Protein AF-0000000069439595 (afdb_homodimer)

Structure (mmCIF, N/CA/C/O backbone):
data_AF-0000000069439595-model_v1
#
loop_
_entity.id
_entity.type
_entity.pdbx_description
1 polymer 'Uncharacterized protein'
#
loop_
_atom_site.group_PDB
_atom_site.id
_atom_site.type_symbol
_atom_site.label_atom_id
_atom_site.label_alt_id
_atom_site.label_comp_id
_atom_site.label_asym_id
_atom_site.label_entity_id
_atom_site.label_seq_id
_atom_site.pdbx_PDB_ins_code
_atom_site.Cartn_x
_atom_site.Cartn_y
_atom_site.Cartn_z
_atom_site.occupancy
_atom_site.B_iso_or_equiv
_atom_site.auth_seq_id
_atom_site.auth_comp_id
_atom_site.auth_asym_id
_atom_site.auth_atom_id
_atom_site.pdbx_PDB_model_num
ATOM 1 N N . MET A 1 1 ? -4.934 -2.551 16.031 1 82.75 1 MET A N 1
ATOM 2 C CA . MET A 1 1 ? -3.809 -2.727 16.938 1 82.75 1 MET A CA 1
ATOM 3 C C . MET A 1 1 ? -2.484 -2.459 16.234 1 82.75 1 MET A C 1
ATOM 5 O O . MET A 1 1 ? -2.316 -2.82 15.062 1 82.75 1 MET A O 1
ATOM 9 N N . ILE A 1 2 ? -1.599 -1.637 16.953 1 94.88 2 ILE A N 1
ATOM 10 C CA . ILE A 1 2 ? -0.272 -1.351 16.422 1 94.88 2 ILE A CA 1
ATOM 11 C C . ILE A 1 2 ? 0.686 -2.482 16.781 1 94.88 2 ILE A C 1
ATOM 13 O O . ILE A 1 2 ? 0.837 -2.822 17.953 1 94.88 2 ILE A O 1
ATOM 17 N N . PRO A 1 3 ? 1.29 -3.127 15.805 1 95.56 3 PRO A N 1
ATOM 18 C CA . PRO A 1 3 ? 2.215 -4.215 16.125 1 95.56 3 PRO A CA 1
ATOM 19 C C . PRO A 1 3 ? 3.436 -3.74 16.906 1 95.56 3 PRO A C 1
ATOM 21 O O . PRO A 1 3 ? 3.752 -2.547 16.906 1 95.56 3 PRO A O 1
ATOM 24 N N . GLU A 1 4 ? 4.031 -4.719 17.547 1 96 4 GLU A N 1
ATOM 25 C CA . GLU A 1 4 ? 5.297 -4.426 18.203 1 96 4 GLU A CA 1
ATOM 26 C C . GLU A 1 4 ? 6.375 -4.043 17.203 1 96 4 GLU A C 1
ATOM 28 O O . GLU A 1 4 ? 6.41 -4.586 16.094 1 96 4 GLU A O 1
ATOM 33 N N . LEU A 1 5 ? 7.234 -3.137 17.625 1 97.5 5 LEU A N 1
ATOM 34 C CA . LEU A 1 5 ? 8.375 -2.793 16.781 1 97.5 5 LEU A CA 1
ATOM 35 C C . LEU A 1 5 ? 9.32 -3.979 16.641 1 97.5 5 LEU A C 1
ATOM 37 O O . LEU A 1 5 ? 9.461 -4.781 17.562 1 97.5 5 LEU A O 1
ATOM 41 N N . THR A 1 6 ? 9.906 -4.105 15.469 1 96.31 6 THR A N 1
ATOM 42 C CA . THR A 1 6 ? 10.938 -5.109 15.234 1 96.31 6 THR A CA 1
ATOM 43 C C . THR A 1 6 ? 12.203 -4.789 16.031 1 96.31 6 THR A C 1
ATOM 45 O O . THR A 1 6 ? 12.297 -3.727 16.641 1 96.31 6 THR A O 1
ATOM 48 N N . ALA A 1 7 ? 13.172 -5.68 15.969 1 95.62 7 ALA A N 1
ATOM 49 C CA . ALA A 1 7 ? 14.445 -5.5 16.656 1 95.62 7 ALA A CA 1
ATOM 50 C C . ALA A 1 7 ? 15.188 -4.273 16.141 1 95.62 7 ALA A C 1
ATOM 52 O O . ALA A 1 7 ? 15.922 -3.625 16.891 1 95.62 7 ALA A O 1
ATOM 53 N N . ASP A 1 8 ? 14.914 -3.912 14.891 1 93.94 8 ASP A N 1
ATOM 54 C CA . ASP A 1 8 ? 15.586 -2.768 14.281 1 93.94 8 ASP A CA 1
ATOM 55 C C . ASP A 1 8 ? 14.859 -1.466 14.617 1 93.94 8 ASP A C 1
ATOM 57 O O . ASP A 1 8 ? 15.273 -0.39 14.172 1 93.94 8 ASP A O 1
ATOM 61 N N . GLY A 1 9 ? 13.734 -1.557 15.312 1 96.94 9 GLY A N 1
ATOM 62 C CA . GLY A 1 9 ? 13.086 -0.375 15.859 1 96.94 9 GLY A CA 1
ATOM 63 C C . GLY A 1 9 ? 12.008 0.184 14.953 1 96.94 9 GLY A C 1
ATOM 64 O O . GLY A 1 9 ? 11.609 1.344 15.086 1 96.94 9 GLY A O 1
ATOM 65 N N . HIS A 1 10 ? 11.547 -0.65 13.977 1 97.62 10 HIS A N 1
ATOM 66 C CA . HIS A 1 10 ? 10.531 -0.192 13.039 1 97.62 10 HIS A CA 1
ATOM 67 C C . HIS A 1 10 ? 9.281 -1.064 13.117 1 97.62 10 HIS A C 1
ATOM 69 O O . HIS A 1 10 ? 9.328 -2.186 13.625 1 97.62 10 HIS A O 1
ATOM 75 N N . LEU A 1 11 ? 8.156 -0.48 12.656 1 97.88 11 LEU A N 1
ATOM 76 C CA . LEU A 1 11 ? 6.992 -1.327 12.422 1 97.88 11 LEU A CA 1
ATOM 77 C C . LEU A 1 11 ? 7.297 -2.396 11.383 1 97.88 11 LEU A C 1
ATOM 79 O O . LEU A 1 11 ? 7.973 -2.121 10.383 1 97.88 11 LEU A O 1
ATOM 83 N N . PRO A 1 12 ? 6.867 -3.66 11.68 1 96.81 12 PRO A N 1
ATOM 84 C CA . PRO A 1 12 ? 7.027 -4.625 10.586 1 96.81 12 PRO A CA 1
ATOM 85 C C . PRO A 1 12 ? 6.379 -4.152 9.281 1 96.81 12 PRO A C 1
ATOM 87 O O . PRO A 1 12 ? 5.406 -3.395 9.312 1 96.81 12 PRO A O 1
ATOM 90 N N . PRO A 1 13 ? 6.93 -4.547 8.109 1 96.69 13 PRO A N 1
ATOM 91 C CA . PRO A 1 13 ? 6.355 -4.113 6.832 1 96.69 13 PRO A CA 1
ATOM 92 C C . PRO A 1 13 ? 4.844 -4.316 6.762 1 96.69 13 PRO A C 1
ATOM 94 O O . PRO A 1 13 ? 4.332 -5.328 7.25 1 96.69 13 PRO A O 1
ATOM 97 N N . GLY A 1 14 ? 4.199 -3.393 6.125 1 96.88 14 GLY A N 1
ATOM 98 C CA . GLY A 1 14 ? 2.748 -3.352 6.059 1 96.88 14 GLY A CA 1
ATOM 99 C C . GLY A 1 14 ? 2.182 -1.96 6.258 1 96.88 14 GLY A C 1
ATOM 100 O O . GLY A 1 14 ? 2.932 -0.987 6.359 1 96.88 14 GLY A O 1
ATOM 101 N N . ARG A 1 15 ? 0.939 -1.815 6.148 1 98.19 15 ARG A N 1
ATOM 102 C CA . ARG A 1 15 ? 0.171 -0.617 6.473 1 98.19 15 ARG A CA 1
ATOM 103 C C . ARG A 1 15 ? -0.924 -0.926 7.488 1 98.19 15 ARG A C 1
ATOM 105 O O . ARG A 1 15 ? -1.79 -1.767 7.238 1 98.19 15 ARG A O 1
ATOM 112 N N . TYR A 1 16 ? -0.923 -0.224 8.609 1 97.5 16 TYR A N 1
ATOM 113 C CA . TYR A 1 16 ? -1.806 -0.529 9.734 1 97.5 16 TYR A CA 1
ATOM 114 C C . TYR A 1 16 ? -2.758 0.629 10.008 1 97.5 16 TYR A C 1
ATOM 116 O O . TYR A 1 16 ? -2.322 1.737 10.328 1 97.5 16 TYR A O 1
ATOM 124 N N . ARG A 1 17 ? -3.988 0.354 9.875 1 97.31 17 ARG A N 1
ATOM 125 C CA . ARG A 1 17 ? -4.992 1.363 10.195 1 97.31 17 ARG A CA 1
ATOM 126 C C . ARG A 1 17 ? -5.25 1.415 11.695 1 97.31 17 ARG A C 1
ATOM 128 O O . ARG A 1 17 ? -5.598 0.402 12.312 1 97.31 17 ARG A O 1
ATOM 135 N N . VAL A 1 18 ? -5.066 2.596 12.219 1 97.56 18 VAL A N 1
ATOM 136 C CA . VAL A 1 18 ? -5.152 2.738 13.672 1 97.56 18 VAL A CA 1
ATOM 137 C C . VAL A 1 18 ? -5.848 4.051 14.016 1 97.56 18 VAL A C 1
ATOM 139 O O . VAL A 1 18 ? -6.105 4.879 13.141 1 97.56 18 VAL A O 1
ATOM 142 N N . THR A 1 19 ? -6.18 4.215 15.258 1 97.69 19 THR A N 1
ATOM 143 C CA . THR A 1 19 ? -6.75 5.469 15.734 1 97.69 19 THR A CA 1
ATOM 144 C C . THR A 1 19 ? -5.652 6.418 16.219 1 97.69 19 THR A C 1
ATOM 146 O O . THR A 1 19 ? -4.539 5.98 16.516 1 97.69 19 THR A O 1
ATOM 149 N N . LEU A 1 20 ? -5.992 7.648 16.25 1 98 20 LEU A N 1
ATOM 150 C CA . LEU A 1 20 ? -5.059 8.633 16.781 1 98 20 LEU A CA 1
ATOM 151 C C . LEU A 1 20 ? -4.715 8.32 18.234 1 98 20 LEU A C 1
ATOM 153 O O . LEU A 1 20 ? -3.58 8.531 18.672 1 98 20 LEU A O 1
ATOM 157 N N . GLU A 1 21 ? -5.684 7.832 18.938 1 98.19 21 GLU A N 1
ATOM 158 C CA . GLU A 1 21 ? -5.465 7.465 20.344 1 98.19 21 GLU A CA 1
ATOM 159 C C . GLU A 1 21 ? -4.43 6.352 20.469 1 98.19 21 GLU A C 1
ATOM 161 O O . GLU A 1 21 ? -3.572 6.387 21.344 1 98.19 21 GLU A O 1
ATOM 166 N N . ALA A 1 22 ? -4.547 5.379 19.578 1 98.38 22 ALA A N 1
ATOM 167 C CA . ALA A 1 22 ? -3.574 4.289 19.594 1 98.38 22 ALA A CA 1
ATOM 168 C C . ALA A 1 22 ? -2.166 4.809 19.328 1 98.38 22 ALA A C 1
ATOM 170 O O . ALA A 1 22 ? -1.193 4.316 19.906 1 98.38 22 ALA A O 1
ATOM 171 N N . ILE A 1 23 ? -2.074 5.773 18.484 1 98.69 23 ILE A N 1
ATOM 172 C CA . ILE A 1 23 ? -0.781 6.371 18.156 1 98.69 23 ILE A CA 1
ATOM 173 C C . ILE A 1 23 ? -0.231 7.094 19.391 1 98.69 23 ILE A C 1
ATOM 175 O O . ILE A 1 23 ? 0.944 6.941 19.734 1 98.69 23 ILE A O 1
ATOM 179 N N . ARG A 1 24 ? -1.077 7.871 20 1 98.69 24 ARG A N 1
ATOM 180 C CA . ARG A 1 24 ? -0.653 8.57 21.203 1 98.69 24 ARG A CA 1
ATOM 181 C C . ARG A 1 24 ? -0.151 7.59 22.266 1 98.69 24 ARG A C 1
ATOM 183 O O . ARG A 1 24 ? 0.907 7.801 22.859 1 98.69 24 ARG A O 1
ATOM 190 N N . ASP A 1 25 ? -0.876 6.531 22.469 1 98.69 25 ASP A N 1
ATOM 191 C CA . ASP A 1 25 ? -0.539 5.551 23.5 1 98.69 25 ASP A CA 1
ATOM 192 C C . ASP A 1 25 ? 0.786 4.859 23.172 1 98.69 25 ASP A C 1
ATOM 194 O O . ASP A 1 25 ? 1.636 4.703 24.062 1 98.69 25 ASP A O 1
ATOM 198 N N . ARG A 1 26 ? 0.981 4.547 21.969 1 98.62 26 ARG A N 1
ATOM 199 C CA . ARG A 1 26 ? 2.125 3.721 21.594 1 98.62 26 ARG A CA 1
ATOM 200 C C . ARG A 1 26 ? 3.373 4.57 21.391 1 98.62 26 ARG A C 1
ATOM 202 O O . ARG A 1 26 ? 4.48 4.156 21.734 1 98.62 26 ARG A O 1
ATOM 209 N N . PHE A 1 27 ? 3.238 5.789 20.828 1 98.75 27 PHE A N 1
ATOM 210 C CA . PHE A 1 27 ? 4.422 6.496 20.359 1 98.75 27 PHE A CA 1
ATOM 211 C C . PHE A 1 27 ? 4.648 7.773 21.156 1 98.75 27 PHE A C 1
ATOM 213 O O . PHE A 1 27 ? 5.57 8.539 20.859 1 98.75 27 PHE A O 1
ATOM 220 N N . VAL A 1 28 ? 3.801 8.047 22.094 1 98.75 28 VAL A N 1
ATOM 221 C CA . VAL A 1 28 ? 4.008 9.227 22.938 1 98.75 28 VAL A CA 1
ATOM 222 C C . VAL A 1 28 ? 4.02 8.82 24.406 1 98.75 28 VAL A C 1
ATOM 224 O O . VAL A 1 28 ? 5.02 9.016 25.109 1 98.75 28 VAL A O 1
ATOM 227 N N . ALA A 1 29 ? 3.01 8.07 24.844 1 98.69 29 ALA A N 1
ATOM 228 C CA . ALA A 1 29 ? 2.781 7.812 26.25 1 98.69 29 ALA A CA 1
ATOM 229 C C . ALA A 1 29 ? 3.502 6.547 26.703 1 98.69 29 ALA A C 1
ATOM 231 O O . ALA A 1 29 ? 3.666 6.316 27.906 1 98.69 29 ALA A O 1
ATOM 232 N N . HIS A 1 30 ? 3.787 5.688 25.844 1 98.31 30 HIS A N 1
ATOM 233 C CA . HIS A 1 30 ? 4.414 4.418 26.188 1 98.31 30 HIS A CA 1
ATOM 234 C C . HIS A 1 30 ? 5.715 4.637 26.953 1 98.31 30 HIS A C 1
ATOM 236 O O . HIS A 1 30 ? 6.453 5.586 26.672 1 98.31 30 HIS A O 1
ATOM 242 N N . GLU A 1 31 ? 6.152 3.727 27.719 1 98.31 31 GLU A N 1
ATOM 243 C CA . GLU A 1 31 ? 7.336 3.818 28.578 1 98.31 31 GLU A CA 1
ATOM 244 C C . GLU A 1 31 ? 8.609 3.891 27.734 1 98.31 31 GLU A C 1
ATOM 246 O O . GLU A 1 31 ? 9.602 4.488 28.156 1 98.31 31 GLU A O 1
ATOM 251 N N . ASP A 1 32 ? 8.578 3.293 26.562 1 97.56 32 ASP A N 1
ATOM 252 C CA . ASP A 1 32 ? 9.734 3.322 25.672 1 97.56 32 ASP A CA 1
ATOM 253 C C . ASP A 1 32 ? 10.164 4.758 25.375 1 97.56 32 ASP A C 1
ATOM 255 O O . ASP A 1 32 ? 11.32 5.004 25.016 1 97.56 32 ASP A O 1
ATOM 259 N N . PHE A 1 33 ? 9.203 5.68 25.531 1 98.5 33 PHE A N 1
ATOM 260 C CA . PHE A 1 33 ? 9.477 7.051 25.125 1 98.5 33 PHE A CA 1
ATOM 261 C C . PHE A 1 33 ? 9.336 8.008 26.297 1 98.5 33 PHE A C 1
ATOM 263 O O . PHE A 1 33 ? 9.109 9.203 26.109 1 98.5 33 PHE A O 1
ATOM 270 N N . ALA A 1 34 ? 9.359 7.547 27.453 1 98 34 ALA A N 1
ATOM 271 C CA . ALA A 1 34 ? 9.234 8.336 28.672 1 98 34 ALA A CA 1
ATOM 272 C C . ALA A 1 34 ? 10.25 9.477 28.703 1 98 34 ALA A C 1
ATOM 274 O O . ALA A 1 34 ? 9.977 10.547 29.234 1 98 34 ALA A O 1
ATOM 275 N N . GLY A 1 35 ? 11.391 9.234 28.094 1 97.94 35 GLY A N 1
ATOM 276 C CA . GLY A 1 35 ? 12.453 10.234 28.125 1 97.94 35 GLY A CA 1
ATOM 277 C C . GLY A 1 35 ? 12.438 11.164 26.938 1 97.94 35 GLY A C 1
ATOM 278 O O . GLY A 1 35 ? 13.336 11.984 26.766 1 97.94 35 GLY A O 1
ATOM 279 N N . SER A 1 36 ? 11.445 11.055 26.109 1 98.62 36 SER A N 1
ATOM 280 C CA . SER A 1 36 ? 11.414 11.875 24.906 1 98.62 36 SER A CA 1
ATOM 281 C C . SER A 1 36 ? 11.109 13.336 25.234 1 98.62 36 SER A C 1
ATOM 283 O O . SER A 1 36 ? 10.258 13.617 26.078 1 98.62 36 SER A O 1
ATOM 285 N N . SER A 1 37 ? 11.727 14.25 24.5 1 98.62 37 SER A N 1
ATOM 286 C CA . SER A 1 37 ? 11.477 15.68 24.656 1 98.62 37 SER A CA 1
ATOM 287 C C . SER A 1 37 ? 10.688 16.234 23.484 1 98.62 37 SER A C 1
ATOM 289 O O . SER A 1 37 ? 10.258 17.391 23.5 1 98.62 37 SER A O 1
ATOM 291 N N . SER A 1 38 ? 10.492 15.43 22.484 1 98.75 38 SER A N 1
ATOM 292 C CA . SER A 1 38 ? 9.922 16.016 21.281 1 98.75 38 SER A CA 1
ATOM 293 C C . SER A 1 38 ? 8.562 15.398 20.938 1 98.75 38 SER A C 1
ATOM 295 O O . SER A 1 38 ? 7.723 16.031 20.312 1 98.75 38 SER A O 1
ATOM 297 N N . ARG A 1 39 ? 8.297 14.188 21.312 1 98.81 39 ARG A N 1
ATOM 298 C CA . ARG A 1 39 ? 7.176 13.414 20.781 1 98.81 39 ARG A CA 1
ATOM 299 C C . ARG A 1 39 ? 5.848 14.031 21.188 1 98.81 39 ARG A C 1
ATOM 301 O O . ARG A 1 39 ? 4.898 14.062 20.406 1 98.81 39 ARG A O 1
ATOM 308 N N . ALA A 1 40 ? 5.758 14.492 22.422 1 98.75 40 ALA A N 1
ATOM 309 C CA . ALA A 1 40 ? 4.516 15.125 22.859 1 98.75 40 ALA A CA 1
ATOM 310 C C . ALA A 1 40 ? 4.203 16.359 22.016 1 98.75 40 ALA A C 1
ATOM 312 O O . ALA A 1 40 ? 3.066 16.562 21.578 1 98.75 40 ALA A O 1
ATOM 313 N N . ARG A 1 41 ? 5.199 17.156 21.828 1 98.69 41 ARG A N 1
ATOM 314 C CA . ARG A 1 41 ? 5.027 18.359 21.016 1 98.69 41 ARG A CA 1
ATOM 315 C C . ARG A 1 41 ? 4.652 18 19.578 1 98.69 41 ARG A C 1
ATOM 317 O O . ARG A 1 41 ? 3.76 18.609 18.984 1 98.69 41 ARG A O 1
ATOM 324 N N . LEU A 1 42 ? 5.355 17.031 19 1 98.81 42 LEU A N 1
ATOM 325 C CA . LEU A 1 42 ? 5.098 16.625 17.625 1 98.81 42 LEU A CA 1
ATOM 326 C C . LEU A 1 42 ? 3.686 16.062 17.484 1 98.81 42 LEU A C 1
ATOM 328 O O . LEU A 1 42 ? 2.994 16.344 16.5 1 98.81 42 LEU A O 1
ATOM 332 N N . PHE A 1 43 ? 3.256 15.281 18.469 1 98.88 43 PHE A N 1
ATOM 333 C CA . PHE A 1 43 ? 1.894 14.766 18.438 1 98.88 43 PHE A CA 1
ATOM 334 C C . PHE A 1 43 ? 0.88 15.898 18.516 1 98.88 43 PHE A C 1
ATOM 336 O O . PHE A 1 43 ? -0.137 15.883 17.828 1 98.88 43 PHE A O 1
ATOM 343 N N . GLY A 1 44 ? 1.159 16.812 19.375 1 98.81 44 GLY A N 1
ATOM 344 C CA . GLY A 1 44 ? 0.31 18 19.422 1 98.81 44 GLY A CA 1
ATOM 345 C C . GLY A 1 44 ? 0.206 18.703 18.094 1 98.81 44 GLY A C 1
ATOM 346 O O . GLY A 1 44 ? -0.881 19.125 17.688 1 98.81 44 GLY A O 1
ATOM 347 N N . GLY A 1 45 ? 1.349 18.859 17.422 1 98.81 45 GLY A N 1
ATOM 348 C CA . GLY A 1 45 ? 1.355 19.453 16.094 1 98.81 45 GLY A CA 1
ATOM 349 C C . GLY A 1 45 ? 0.549 18.641 15.086 1 98.81 45 GLY A C 1
ATOM 350 O O . GLY A 1 45 ? -0.162 19.219 14.258 1 98.81 45 GLY A O 1
ATOM 351 N N . LEU A 1 46 ? 0.654 17.359 15.18 1 98.75 46 LEU A N 1
ATOM 352 C CA . LEU A 1 46 ? -0.134 16.469 14.328 1 98.75 46 LEU A CA 1
ATOM 353 C C . LEU A 1 46 ? -1.627 16.688 14.547 1 98.75 46 LEU A C 1
ATOM 355 O O . LEU A 1 46 ? -2.395 16.781 13.586 1 98.75 46 LEU A O 1
ATOM 359 N N . VAL A 1 47 ? -2.031 16.781 15.781 1 98.75 47 VAL A N 1
ATOM 360 C CA . VAL A 1 47 ? -3.43 17.016 16.125 1 98.75 47 VAL A CA 1
ATOM 361 C C . VAL A 1 47 ? -3.883 18.375 15.586 1 98.75 47 VAL A C 1
ATOM 363 O O . VAL A 1 47 ? -4.965 18.484 15.008 1 98.75 47 VAL A O 1
ATOM 366 N N . GLU A 1 48 ? -3.07 19.391 15.695 1 98.75 48 GLU A N 1
ATOM 367 C CA . GLU A 1 48 ? -3.395 20.703 15.164 1 98.75 48 GLU A CA 1
ATOM 368 C C . GLU A 1 48 ? -3.547 20.656 13.641 1 98.75 48 GLU A C 1
ATOM 370 O O . GLU A 1 48 ? -4.418 21.328 13.086 1 98.75 48 GLU A O 1
ATOM 375 N N . TYR A 1 49 ? -2.674 19.953 13.039 1 98.56 49 TYR A N 1
ATOM 376 C CA . TYR A 1 49 ? -2.748 19.781 11.594 1 98.56 49 TYR A CA 1
ATOM 377 C C . TYR A 1 49 ? -4.078 19.172 11.188 1 98.56 49 TYR A C 1
ATOM 379 O O . TYR A 1 49 ? -4.719 19.625 10.234 1 98.56 49 TYR A O 1
ATOM 387 N N . LEU A 1 50 ? -4.516 18.156 11.93 1 98.69 50 LEU A N 1
ATOM 388 C CA . LEU A 1 50 ? -5.781 17.484 11.648 1 98.69 50 LEU A CA 1
ATOM 389 C C . LEU A 1 50 ? -6.961 18.406 11.945 1 98.69 50 LEU A C 1
ATOM 391 O O . LEU A 1 50 ? -7.965 18.391 11.227 1 98.69 50 LEU A O 1
ATOM 395 N N . ILE A 1 51 ? -6.832 19.203 12.953 1 98.5 51 ILE A N 1
ATOM 396 C CA . ILE A 1 51 ? -7.867 20.188 13.266 1 98.5 51 ILE A CA 1
ATOM 397 C C . ILE A 1 51 ? -7.984 21.188 12.125 1 98.5 51 ILE A C 1
ATOM 399 O O . ILE A 1 51 ? -9.094 21.578 11.75 1 98.5 51 ILE A O 1
ATOM 403 N N . ALA A 1 52 ? -6.828 21.609 11.609 1 98.12 52 ALA A N 1
ATOM 404 C CA . ALA A 1 52 ? -6.84 22.531 10.484 1 98.12 52 ALA A CA 1
ATOM 405 C C . ALA A 1 52 ? -7.605 21.953 9.297 1 98.12 52 ALA A C 1
ATOM 407 O O . ALA A 1 52 ? -8.336 22.672 8.609 1 98.12 52 ALA A O 1
ATOM 408 N N . TRP A 1 53 ? -7.473 20.688 9.031 1 98.19 53 TRP A N 1
ATOM 409 C CA . TRP A 1 53 ? -8.234 20.031 7.977 1 98.19 53 TRP A CA 1
ATOM 410 C C . TRP A 1 53 ? -9.727 20.062 8.273 1 98.19 53 TRP A C 1
ATOM 412 O O . TRP A 1 53 ? -10.539 20.281 7.371 1 98.19 53 TRP A O 1
ATOM 422 N N . GLU A 1 54 ? -10.086 19.844 9.539 1 98.12 54 GLU A N 1
ATOM 423 C CA . GLU A 1 54 ? -11.484 19.891 9.93 1 98.12 54 GLU A CA 1
ATOM 424 C C . GLU A 1 54 ? -12.062 21.297 9.727 1 98.12 54 GLU A C 1
ATOM 426 O O . GLU A 1 54 ? -13.219 21.438 9.336 1 98.12 54 GLU A O 1
ATOM 431 N N . ASP A 1 55 ? -11.273 22.25 10.055 1 97.88 55 ASP A N 1
ATOM 432 C CA . ASP A 1 55 ? -11.695 23.625 9.852 1 97.88 55 ASP A CA 1
ATOM 433 C C . ASP A 1 55 ? -11.984 23.906 8.375 1 97.88 55 ASP A C 1
ATOM 435 O O . ASP A 1 55 ? -13 24.516 8.031 1 97.88 55 ASP A O 1
ATOM 439 N N . VAL A 1 56 ? -11.078 23.453 7.535 1 97.88 56 VAL A N 1
ATOM 440 C CA . VAL A 1 56 ? -11.258 23.641 6.098 1 97.88 56 VAL A CA 1
ATOM 441 C C . VAL A 1 56 ? -12.523 22.922 5.637 1 97.88 56 VAL A C 1
ATOM 443 O O . VAL A 1 56 ? -13.312 23.469 4.859 1 97.88 56 VAL A O 1
ATOM 446 N N . GLN A 1 57 ? -12.703 21.703 6.094 1 98.12 57 GLN A N 1
ATOM 447 C CA . GLN A 1 57 ? -13.898 20.922 5.781 1 98.12 57 GLN A CA 1
ATOM 448 C C . GLN A 1 57 ? -15.164 21.703 6.133 1 98.12 57 GLN A C 1
ATOM 450 O O . GLN A 1 57 ? -16.078 21.812 5.312 1 98.12 57 GLN A O 1
ATOM 455 N N . ALA A 1 58 ? -15.18 22.25 7.297 1 97.75 58 ALA A N 1
ATOM 456 C CA . ALA A 1 58 ? -16.344 22.984 7.793 1 97.75 58 ALA A CA 1
ATOM 457 C C . ALA A 1 58 ? -16.562 24.266 7 1 97.75 58 ALA A C 1
ATOM 459 O O . ALA A 1 58 ? -17.688 24.578 6.609 1 97.75 58 ALA A O 1
ATOM 460 N N . MET A 1 59 ? -15.555 25 6.738 1 97.88 59 MET A N 1
ATOM 461 C CA . MET A 1 59 ? -15.648 26.312 6.094 1 97.88 59 MET A CA 1
ATOM 462 C C . MET A 1 59 ? -16.125 26.172 4.652 1 97.88 59 MET A C 1
ATOM 464 O O . MET A 1 59 ? -16.875 27.016 4.156 1 97.88 59 MET A O 1
ATOM 468 N N . THR A 1 60 ? -15.727 25.094 4.004 1 97.81 60 THR A N 1
ATOM 469 C CA . THR A 1 60 ? -16.047 24.922 2.592 1 97.81 60 THR A CA 1
ATOM 470 C C . THR A 1 60 ? -17.453 24.312 2.43 1 97.81 60 THR A C 1
ATOM 472 O O . THR A 1 60 ? -18.031 24.359 1.345 1 97.81 60 THR A O 1
ATOM 475 N N . SER A 1 61 ? -17.922 23.688 3.439 1 96.38 61 SER A N 1
ATOM 476 C CA . SER A 1 61 ? -19.172 22.922 3.367 1 96.38 61 SER A CA 1
ATOM 477 C C . SER A 1 61 ? -19.141 21.922 2.219 1 96.38 61 SER A C 1
ATOM 479 O O . SER A 1 61 ? -20.109 21.828 1.448 1 96.38 61 SER A O 1
ATOM 481 N N . ALA A 1 62 ? -18 21.312 2.096 1 96.62 62 ALA A N 1
ATOM 482 C CA . ALA A 1 62 ? -17.797 20.359 1.002 1 96.62 62 ALA A CA 1
ATOM 483 C C . ALA A 1 62 ? -18.75 19.172 1.131 1 96.62 62 ALA A C 1
ATOM 485 O O . ALA A 1 62 ? -18.984 18.672 2.234 1 96.62 62 ALA A O 1
ATOM 486 N N . ASN A 1 63 ? -19.281 18.703 -0.023 1 95.94 63 ASN A N 1
ATOM 487 C CA . ASN A 1 63 ? -20.047 17.453 -0.069 1 95.94 63 ASN A CA 1
ATOM 488 C C . ASN A 1 63 ? -19.125 16.25 -0.156 1 95.94 63 ASN A C 1
ATOM 490 O O . ASN A 1 63 ? -18.781 15.797 -1.252 1 95.94 63 ASN A O 1
ATOM 494 N N . GLY A 1 64 ? -18.734 15.781 0.987 1 96.44 64 GLY A N 1
ATOM 495 C CA . GLY A 1 64 ? -17.766 14.703 1.108 1 96.44 64 GLY A CA 1
ATOM 496 C C . GLY A 1 64 ? -16.531 15.094 1.899 1 96.44 64 GLY A C 1
ATOM 497 O O . GLY A 1 64 ? -16.297 16.281 2.146 1 96.44 64 GLY A O 1
ATOM 498 N N . ARG A 1 65 ? -15.797 14.195 2.262 1 97.5 65 ARG A N 1
ATOM 499 C CA . ARG A 1 65 ? -14.594 14.438 3.051 1 97.5 65 ARG A CA 1
ATOM 500 C C . ARG A 1 65 ? -13.438 14.875 2.162 1 97.5 65 ARG A C 1
ATOM 502 O O . ARG A 1 65 ? -13.133 14.227 1.161 1 97.5 65 ARG A O 1
ATOM 509 N N . ILE A 1 66 ? -12.797 15.93 2.484 1 98.5 66 ILE A N 1
ATOM 510 C CA . ILE A 1 66 ? -11.648 16.406 1.727 1 98.5 66 ILE A CA 1
ATOM 511 C C . ILE A 1 66 ? -10.422 15.555 2.059 1 98.5 66 ILE A C 1
ATOM 513 O O . ILE A 1 66 ? -9.789 15 1.161 1 98.5 66 ILE A O 1
ATOM 517 N N . LEU A 1 67 ? -10.062 15.508 3.326 1 98.69 67 LEU A N 1
ATOM 518 C CA . LEU A 1 67 ? -9.008 14.594 3.754 1 98.69 67 LEU A CA 1
ATOM 519 C C . LEU A 1 67 ? -9.555 13.195 3.996 1 98.69 67 LEU A C 1
ATOM 521 O O . LEU A 1 67 ? -10.352 12.984 4.914 1 98.69 67 LEU A O 1
ATOM 525 N N . LYS A 1 68 ? -9.172 12.266 3.23 1 98.38 68 LYS A N 1
ATOM 526 C CA . LYS A 1 68 ? -9.695 10.906 3.344 1 98.38 68 LYS A CA 1
ATOM 527 C C . LYS A 1 68 ? -8.977 10.133 4.445 1 98.38 68 LYS A C 1
ATOM 529 O O . LYS A 1 68 ? -9.609 9.375 5.191 1 98.38 68 LYS A O 1
ATOM 534 N N . SER A 1 69 ? -7.688 10.211 4.488 1 98.5 69 SER A N 1
ATOM 535 C CA . SER A 1 69 ? -6.84 9.547 5.473 1 98.5 69 SER A CA 1
ATOM 536 C C . SER A 1 69 ? -5.465 10.211 5.555 1 98.5 69 SER A C 1
ATOM 538 O O . SER A 1 69 ? -5.164 11.125 4.781 1 98.5 69 SER A O 1
ATOM 540 N N . LEU A 1 70 ? -4.762 9.883 6.5 1 98.81 70 LEU A N 1
ATOM 541 C CA . LEU A 1 70 ? -3.393 10.336 6.711 1 98.81 70 LEU A CA 1
ATOM 542 C C . LEU A 1 70 ? -2.461 9.164 6.977 1 98.81 70 LEU A C 1
ATOM 544 O O . LEU A 1 70 ? -2.682 8.391 7.914 1 98.81 70 LEU A O 1
ATOM 548 N N . TRP A 1 71 ? -1.465 8.961 6.043 1 98.88 71 TRP A N 1
ATOM 549 C CA . TRP A 1 71 ? -0.406 7.992 6.32 1 98.88 71 TRP A CA 1
ATOM 550 C C . TRP A 1 71 ? 0.688 8.617 7.18 1 98.88 71 TRP A C 1
ATOM 552 O O . TRP A 1 71 ? 1.08 9.766 6.961 1 98.88 71 TRP A O 1
ATOM 562 N N . LEU A 1 72 ? 1.13 7.922 8.227 1 98.88 72 LEU A N 1
ATOM 563 C CA . LEU A 1 72 ? 2.213 8.367 9.102 1 98.88 72 LEU A CA 1
ATOM 564 C C . LEU A 1 72 ? 3.389 7.395 9.039 1 98.88 72 LEU A C 1
ATOM 566 O O . LEU A 1 72 ? 3.203 6.18 9.148 1 98.88 72 LEU A O 1
ATOM 570 N N . ALA A 1 73 ? 4.551 7.93 8.844 1 98.06 73 ALA A N 1
ATOM 571 C CA . ALA A 1 73 ? 5.762 7.129 8.695 1 98.06 73 ALA A CA 1
ATOM 572 C C . ALA A 1 73 ? 6.965 7.84 9.312 1 98.06 73 ALA A C 1
ATOM 574 O O . ALA A 1 73 ? 6.82 8.609 10.258 1 98.06 73 ALA A O 1
ATOM 575 N N . GLY A 1 74 ? 8.094 7.426 9.008 1 96.31 74 GLY A N 1
ATOM 576 C CA . GLY A 1 74 ? 9.312 8.117 9.406 1 96.31 74 GLY A CA 1
ATOM 577 C C . GLY A 1 74 ? 9.719 7.82 10.836 1 96.31 74 GLY A C 1
ATOM 578 O O . GLY A 1 74 ? 9.312 6.809 11.414 1 96.31 74 GLY A O 1
ATOM 579 N N . SER A 1 75 ? 10.492 8.672 11.391 1 96.88 75 SER A N 1
ATOM 580 C CA . SER A 1 75 ? 11.117 8.461 12.695 1 96.88 75 SER A CA 1
ATOM 581 C C . SER A 1 75 ? 10.086 8.539 13.812 1 96.88 75 SER A C 1
ATOM 583 O O . SER A 1 75 ? 10.258 7.926 14.867 1 96.88 75 SER A O 1
ATOM 585 N N . PHE A 1 76 ? 9 9.227 13.641 1 98.5 76 PHE A N 1
ATOM 586 C CA . PHE A 1 76 ? 7.98 9.336 14.68 1 98.5 76 PHE A CA 1
ATOM 587 C C . PHE A 1 76 ? 7.344 7.984 14.961 1 98.5 76 PHE A C 1
ATOM 589 O O . PHE A 1 76 ? 6.969 7.691 16.094 1 98.5 76 PHE A O 1
ATOM 596 N N . THR A 1 77 ? 7.188 7.105 13.922 1 98.44 77 THR A N 1
ATOM 597 C CA . THR A 1 77 ? 6.59 5.781 14.086 1 98.44 77 THR A CA 1
ATOM 598 C C . THR A 1 77 ? 7.672 4.715 14.219 1 98.44 77 THR A C 1
ATOM 600 O O . THR A 1 77 ? 7.527 3.609 13.688 1 98.44 77 THR A O 1
ATOM 603 N N . SER A 1 78 ? 8.797 5.055 14.789 1 98.12 78 SER A N 1
ATOM 604 C CA . SER A 1 78 ? 9.93 4.168 15.031 1 98.12 78 SER A CA 1
ATOM 605 C C . SER A 1 78 ? 10.398 4.254 16.484 1 98.12 78 SER A C 1
ATOM 607 O O . SER A 1 78 ? 9.742 4.879 17.312 1 98.12 78 SER A O 1
ATOM 609 N N . SER A 1 79 ? 11.547 3.635 16.797 1 98.12 79 SER A N 1
ATOM 610 C CA . SER A 1 79 ? 12.078 3.615 18.156 1 98.12 79 SER A CA 1
ATOM 611 C C . SER A 1 79 ? 12.898 4.867 18.438 1 98.12 79 SER A C 1
ATOM 613 O O . SER A 1 79 ? 13.43 5.023 19.547 1 98.12 79 SER A O 1
ATOM 615 N N . VAL A 1 80 ? 13.039 5.738 17.469 1 97.5 80 VAL A N 1
ATOM 616 C CA . VAL A 1 80 ? 13.789 6.969 17.703 1 97.5 80 VAL A CA 1
ATOM 617 C C . VAL A 1 80 ? 13.164 7.75 18.844 1 97.5 80 VAL A C 1
ATOM 619 O O . VAL A 1 80 ? 11.969 8.055 18.828 1 97.5 80 VAL A O 1
ATOM 622 N N . VAL A 1 81 ? 13.906 8.07 19.797 1 98.5 81 VAL A N 1
ATOM 623 C CA . VAL A 1 81 ? 13.375 8.656 21.031 1 98.5 81 VAL A CA 1
ATOM 624 C C . VAL A 1 81 ? 12.938 10.094 20.781 1 98.5 81 VAL A C 1
ATOM 626 O O . VAL A 1 81 ? 11.859 10.508 21.219 1 98.5 81 VAL A O 1
ATOM 629 N N . ASP A 1 82 ? 13.742 10.844 20.031 1 98.69 82 ASP A N 1
ATOM 630 C CA . ASP A 1 82 ? 13.445 12.25 19.781 1 98.69 82 ASP A CA 1
ATOM 631 C C . ASP A 1 82 ? 13.391 12.539 18.297 1 98.69 82 ASP A C 1
ATOM 633 O O . ASP A 1 82 ? 14.289 13.195 17.75 1 98.69 82 ASP A O 1
ATOM 637 N N . PRO A 1 83 ? 12.328 12.102 17.641 1 98.44 83 PRO A N 1
ATOM 638 C CA . PRO A 1 83 ? 12.195 12.469 16.234 1 98.44 83 PRO A CA 1
ATOM 639 C C . PRO A 1 83 ? 12.086 13.977 16.016 1 98.44 83 PRO A C 1
ATOM 641 O O . PRO A 1 83 ? 11.727 14.711 16.953 1 98.44 83 PRO A O 1
ATOM 644 N N . ARG A 1 84 ? 12.32 14.438 14.805 1 97.56 84 ARG A N 1
ATOM 645 C CA . ARG A 1 84 ? 12.367 15.859 14.516 1 97.56 84 ARG A CA 1
ATOM 646 C C . ARG A 1 84 ? 11.055 16.344 13.898 1 97.56 84 ARG A C 1
ATOM 648 O O . ARG A 1 84 ? 10.766 17.531 13.891 1 97.56 84 ARG A O 1
ATOM 655 N N . ASP A 1 85 ? 10.391 15.43 13.344 1 98.31 85 ASP A N 1
ATOM 656 C CA . ASP A 1 85 ? 9.109 15.734 12.695 1 98.31 85 ASP A CA 1
ATOM 657 C C . ASP A 1 85 ? 8.242 14.484 12.594 1 98.31 85 ASP A C 1
ATOM 659 O O . ASP A 1 85 ? 8.609 13.422 13.094 1 98.31 85 ASP A O 1
ATOM 663 N N . VAL A 1 86 ? 7.035 14.672 12.094 1 98.62 86 VAL A N 1
ATOM 664 C CA . VAL A 1 86 ? 6.129 13.594 11.703 1 98.62 86 VAL A CA 1
ATOM 665 C C . VAL A 1 86 ? 5.996 13.555 10.188 1 98.62 86 VAL A C 1
ATOM 667 O O . VAL A 1 86 ? 5.469 14.492 9.578 1 98.62 86 VAL A O 1
ATOM 670 N N . ASP A 1 87 ? 6.5 12.539 9.555 1 98.38 87 ASP A N 1
ATOM 671 C CA . ASP A 1 87 ? 6.293 12.359 8.125 1 98.38 87 ASP A CA 1
ATOM 672 C C . ASP A 1 87 ? 4.863 11.906 7.824 1 98.38 87 ASP A C 1
ATOM 674 O O . ASP A 1 87 ? 4.371 10.945 8.422 1 98.38 87 ASP A O 1
ATOM 678 N N . ALA A 1 88 ? 4.27 12.555 6.879 1 98.62 88 ALA A N 1
ATOM 679 C CA . ALA A 1 88 ? 2.859 12.242 6.66 1 98.62 88 ALA A CA 1
ATOM 680 C C . ALA A 1 88 ? 2.49 12.367 5.184 1 98.62 88 ALA A C 1
ATOM 682 O O . ALA A 1 88 ? 3.047 13.203 4.469 1 98.62 88 ALA A O 1
ATOM 683 N N . THR A 1 89 ? 1.634 11.531 4.715 1 98.75 89 THR A N 1
ATOM 684 C CA . THR A 1 89 ? 0.986 11.625 3.41 1 98.75 89 THR A CA 1
ATOM 685 C C . THR A 1 89 ? -0.515 11.844 3.566 1 98.75 89 THR A C 1
ATOM 687 O O . THR A 1 89 ? -1.269 10.891 3.789 1 98.75 89 THR A O 1
ATOM 690 N N . PRO A 1 90 ? -0.954 13.109 3.508 1 98.81 90 PRO A N 1
ATOM 691 C CA . PRO A 1 90 ? -2.402 13.312 3.414 1 98.81 90 PRO A CA 1
ATOM 692 C C . PRO A 1 90 ? -2.982 12.797 2.098 1 98.81 90 PRO A C 1
ATOM 694 O O . PRO A 1 90 ? -2.508 13.172 1.021 1 98.81 90 PRO A O 1
ATOM 697 N N . ILE A 1 91 ? -3.936 11.922 2.162 1 98.81 91 ILE A N 1
ATOM 698 C CA . ILE A 1 91 ? -4.711 11.477 1.009 1 98.81 91 ILE A CA 1
ATOM 699 C C . ILE A 1 91 ? -5.914 12.398 0.81 1 98.81 91 ILE A C 1
ATOM 701 O O . ILE A 1 91 ? -6.898 12.312 1.547 1 98.81 91 ILE A O 1
ATOM 705 N N . VAL A 1 92 ? -5.766 13.242 -0.171 1 98.69 92 VAL A N 1
ATOM 706 C CA . VAL A 1 92 ? -6.758 14.289 -0.393 1 98.69 92 VAL A CA 1
ATOM 707 C C . VAL A 1 92 ? -7.711 13.867 -1.511 1 98.69 92 VAL A C 1
ATOM 709 O O . VAL A 1 92 ? -7.273 13.445 -2.582 1 98.69 92 VAL A O 1
ATOM 712 N N . ASN A 1 93 ? -8.992 13.984 -1.231 1 98.62 93 ASN A N 1
ATOM 713 C CA . ASN A 1 93 ? -9.984 13.734 -2.273 1 98.62 93 ASN A CA 1
ATOM 714 C C . ASN A 1 93 ? -9.938 14.805 -3.357 1 98.62 93 ASN A C 1
ATOM 716 O O . ASN A 1 93 ? -10.469 15.898 -3.176 1 98.62 93 ASN A O 1
ATOM 720 N N . GLY A 1 94 ? -9.328 14.43 -4.438 1 98.19 94 GLY A N 1
ATOM 721 C CA . GLY A 1 94 ? -9.141 15.406 -5.5 1 98.19 94 GLY A CA 1
ATOM 722 C C . GLY A 1 94 ? -10.453 15.93 -6.066 1 98.19 94 GLY A C 1
ATOM 723 O O . GLY A 1 94 ? -10.57 17.109 -6.379 1 98.19 94 GLY A O 1
ATOM 724 N N . VAL A 1 95 ? -11.43 15.07 -6.16 1 97.81 95 VAL A N 1
ATOM 725 C CA . VAL A 1 95 ? -12.727 15.43 -6.711 1 97.81 95 VAL A CA 1
ATOM 726 C C . VAL A 1 95 ? -13.414 16.438 -5.797 1 97.81 95 VAL A C 1
ATOM 728 O O . VAL A 1 95 ? -13.898 17.484 -6.258 1 97.81 95 VAL A O 1
ATOM 731 N N . VAL A 1 96 ? -13.398 16.172 -4.523 1 97.94 96 VAL A N 1
ATOM 732 C CA . VAL A 1 96 ? -14.039 17.062 -3.553 1 97.94 96 VAL A CA 1
ATOM 733 C C . VAL A 1 96 ? -13.266 18.375 -3.455 1 97.94 96 VAL A C 1
ATOM 735 O O . VAL A 1 96 ? -13.859 19.453 -3.447 1 97.94 96 VAL A O 1
ATOM 738 N N . ALA A 1 97 ? -11.969 18.281 -3.379 1 98.19 97 ALA A N 1
ATOM 739 C CA . ALA A 1 97 ? -11.141 19.484 -3.301 1 98.19 97 ALA A CA 1
ATOM 740 C C . ALA A 1 97 ? -11.406 20.406 -4.484 1 98.19 97 ALA A C 1
ATOM 742 O O . ALA A 1 97 ? -11.5 21.625 -4.312 1 98.19 97 ALA A O 1
ATOM 743 N N . ASP A 1 98 ? -11.539 19.859 -5.656 1 97.81 98 ASP A N 1
ATOM 744 C CA . ASP A 1 98 ? -11.781 20.656 -6.855 1 97.81 98 ASP A CA 1
ATOM 745 C C . ASP A 1 98 ? -13.188 21.266 -6.84 1 97.81 98 ASP A C 1
ATOM 747 O O . ASP A 1 98 ? -13.398 22.375 -7.34 1 97.81 98 ASP A O 1
ATOM 751 N N . SER A 1 99 ? -14.109 20.578 -6.277 1 97.88 99 SER A N 1
ATOM 752 C CA . SER A 1 99 ? -15.5 21 -6.293 1 97.88 99 SER A CA 1
ATOM 753 C C . SER A 1 99 ? -15.719 22.234 -5.426 1 97.88 99 SER A C 1
ATOM 755 O O . SER A 1 99 ? -16.734 22.938 -5.555 1 97.88 99 SER A O 1
ATOM 757 N N . VAL A 1 100 ? -14.789 22.516 -4.539 1 97.94 100 VAL A N 1
ATOM 758 C CA . VAL A 1 100 ? -15.023 23.609 -3.598 1 97.94 100 VAL A CA 1
ATOM 759 C C . VAL A 1 100 ? -14.156 24.812 -3.969 1 97.94 100 VAL A C 1
ATOM 761 O O . VAL A 1 100 ? -14.141 25.812 -3.258 1 97.94 100 VAL A O 1
ATOM 764 N N . VAL A 1 101 ? -13.422 24.688 -5.02 1 95.94 101 VAL A N 1
ATOM 765 C CA . VAL A 1 101 ? -12.586 25.812 -5.453 1 95.94 101 VAL A CA 1
ATOM 766 C C . VAL A 1 101 ? -13.43 27.078 -5.566 1 95.94 101 VAL A C 1
ATOM 768 O O . VAL A 1 101 ? -14.523 27.047 -6.137 1 95.94 101 VAL A O 1
ATOM 771 N N . GLY A 1 102 ? -12.961 28.109 -4.984 1 95 102 GLY A N 1
ATOM 772 C CA . GLY A 1 102 ? -13.664 29.391 -5.039 1 95 102 GLY A CA 1
ATOM 773 C C . GLY A 1 102 ? -14.547 29.625 -3.828 1 95 102 GLY A C 1
ATOM 774 O O . GLY A 1 102 ? -14.961 30.766 -3.578 1 95 102 GLY A O 1
ATOM 775 N N . ARG A 1 103 ? -14.836 28.594 -3.113 1 94.88 103 ARG A N 1
ATOM 776 C CA . ARG A 1 103 ? -15.633 28.75 -1.901 1 94.88 103 ARG A CA 1
ATOM 777 C C . ARG A 1 103 ? -14.781 29.281 -0.754 1 94.88 103 ARG A C 1
ATOM 779 O O . ARG A 1 103 ? -13.555 29.203 -0.79 1 94.88 103 ARG A O 1
ATOM 786 N N . PRO A 1 104 ? -15.469 29.891 0.181 1 93.94 104 PRO A N 1
ATOM 787 C CA . PRO A 1 104 ? -14.75 30.266 1.398 1 93.94 104 PRO A CA 1
ATOM 788 C C . PRO A 1 104 ? -14.016 29.094 2.041 1 93.94 104 PRO A C 1
ATOM 790 O O . PRO A 1 104 ? -14.562 28 2.141 1 93.94 104 PRO A O 1
ATOM 793 N N . GLY A 1 105 ? -12.664 29.266 2.359 1 93.5 105 GLY A N 1
ATOM 794 C CA . GLY A 1 105 ? -11.898 28.234 3.045 1 93.5 105 GLY A CA 1
ATOM 795 C C . GLY A 1 105 ? -11.094 27.359 2.1 1 93.5 105 GLY A C 1
ATOM 796 O O . GLY A 1 105 ? -10.18 26.656 2.527 1 93.5 105 GLY A O 1
ATOM 797 N N . SER A 1 106 ? -11.461 27.469 0.81 1 94.44 106 SER A N 1
ATOM 798 C CA . SER A 1 106 ? -10.867 26.547 -0.145 1 94.44 106 SER A CA 1
ATOM 799 C C . SER A 1 106 ? -9.359 26.766 -0.277 1 94.44 106 SER A C 1
ATOM 801 O O . SER A 1 106 ? -8.609 25.844 -0.575 1 94.44 106 SER A O 1
ATOM 803 N N . LYS A 1 107 ? -8.93 27.984 0.001 1 95.44 107 LYS A N 1
ATOM 804 C CA . LYS A 1 107 ? -7.496 28.266 -0.038 1 95.44 107 LYS A CA 1
ATOM 805 C C . LYS A 1 107 ? -6.754 27.484 1.046 1 95.44 107 LYS A C 1
ATOM 807 O O . LYS A 1 107 ? -5.547 27.25 0.937 1 95.44 107 LYS A O 1
ATOM 812 N N . GLY A 1 108 ? -7.477 27.094 2.059 1 96.19 108 GLY A N 1
ATOM 813 C CA . GLY A 1 108 ? -6.906 26.312 3.145 1 96.19 108 GLY A CA 1
ATOM 814 C C . GLY A 1 108 ? -6.383 24.969 2.699 1 96.19 108 GLY A C 1
ATOM 815 O O . GLY A 1 108 ? -5.422 24.438 3.271 1 96.19 108 GLY A O 1
ATOM 816 N N . ILE A 1 109 ? -7.016 24.375 1.664 1 97.06 109 ILE A N 1
ATOM 817 C CA . ILE A 1 109 ? -6.566 23.094 1.158 1 97.06 109 ILE A CA 1
ATOM 818 C C . ILE A 1 109 ? -5.129 23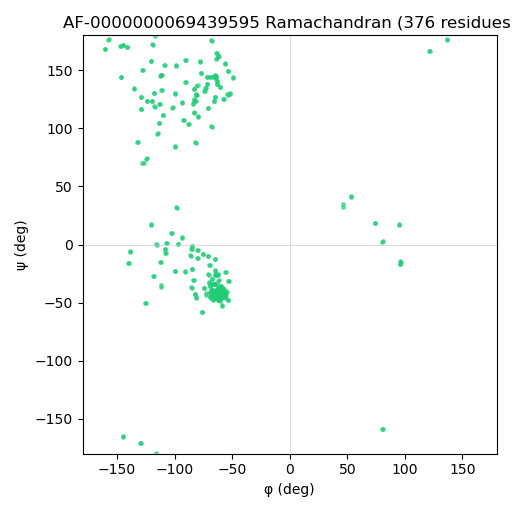.203 0.653 1 97.06 109 ILE A C 1
ATOM 820 O O . ILE A 1 109 ? -4.266 22.406 1.036 1 97.06 109 ILE A O 1
ATOM 824 N N . LYS A 1 110 ? -4.883 24.203 -0.139 1 95.5 110 LYS A N 1
ATOM 825 C CA . LYS A 1 110 ? -3.543 24.422 -0.674 1 95.5 110 LYS A CA 1
ATOM 826 C C . LYS A 1 110 ? -2.543 24.703 0.446 1 95.5 110 LYS A C 1
ATOM 828 O O . LYS A 1 110 ? -1.403 24.234 0.396 1 95.5 110 LYS A O 1
ATOM 833 N N . ARG A 1 111 ? -2.926 25.438 1.438 1 95.44 111 ARG A N 1
ATOM 834 C CA . ARG A 1 111 ? -2.061 25.766 2.566 1 95.44 111 ARG A CA 1
ATOM 835 C C . ARG A 1 111 ? -1.651 24.516 3.33 1 95.44 111 ARG A C 1
ATOM 837 O O . ARG A 1 111 ? -0.581 24.469 3.939 1 95.44 111 ARG A O 1
ATOM 844 N N . LEU A 1 112 ? -2.49 23.516 3.227 1 97.56 112 LEU A N 1
ATOM 845 C CA . LEU A 1 112 ? -2.254 22.312 4.023 1 97.56 112 LEU A CA 1
ATOM 846 C C . LEU A 1 112 ? -1.541 21.25 3.197 1 97.56 112 LEU A C 1
ATOM 848 O O . LEU A 1 112 ? -1.205 20.172 3.715 1 97.56 112 LEU A O 1
ATOM 852 N N . ILE A 1 113 ? -1.216 21.562 1.824 1 96.44 113 ILE A N 1
ATOM 853 C CA . ILE A 1 113 ? -0.578 20.5 1.067 1 96.44 113 ILE A CA 1
ATOM 854 C C . ILE A 1 113 ? 0.535 21.078 0.194 1 96.44 113 ILE A C 1
ATOM 856 O O . ILE A 1 113 ? 1.239 20.328 -0.494 1 96.44 113 ILE A O 1
ATOM 860 N N . GLN A 1 114 ? 0.834 22.312 0.029 1 91 114 GLN A N 1
ATOM 861 C CA . GLN A 1 114 ? 1.795 22.844 -0.934 1 91 114 GLN A CA 1
ATOM 862 C C . GLN A 1 114 ? 3.016 23.422 -0.229 1 91 114 GLN A C 1
ATOM 864 O O . GLN A 1 114 ? 4.133 23.344 -0.746 1 91 114 GLN A O 1
ATOM 869 N N . HIS A 1 115 ? 2.898 24.078 0.959 1 89.56 115 HIS A N 1
ATOM 870 C CA . HIS A 1 115 ? 4.023 24.734 1.619 1 89.56 115 HIS A CA 1
ATOM 871 C C . HIS A 1 115 ? 4.59 23.859 2.734 1 89.56 115 HIS A C 1
ATOM 873 O O . HIS A 1 115 ? 4.363 24.141 3.916 1 89.56 115 HIS A O 1
ATOM 879 N N . ARG A 1 116 ? 5.504 22.953 2.201 1 93.06 116 ARG A N 1
ATOM 880 C CA . ARG A 1 116 ? 6.004 21.922 3.096 1 93.06 116 ARG A CA 1
ATOM 881 C C . ARG A 1 116 ? 6.777 22.516 4.262 1 93.06 116 ARG A C 1
ATOM 883 O O . ARG A 1 116 ? 6.59 22.125 5.414 1 93.06 116 ARG A O 1
ATOM 890 N N . ASP A 1 117 ? 7.574 23.547 3.914 1 94.12 117 ASP A N 1
ATOM 891 C CA . ASP A 1 117 ? 8.398 24.156 4.953 1 94.12 117 ASP A CA 1
ATOM 892 C C . ASP A 1 117 ? 7.527 24.859 5.996 1 94.12 117 ASP A C 1
ATOM 894 O O . ASP A 1 117 ? 7.777 24.75 7.195 1 94.12 117 ASP A O 1
ATOM 898 N N . SER A 1 118 ? 6.547 25.531 5.523 1 95.25 118 SER A N 1
ATOM 899 C CA . SER A 1 118 ? 5.652 26.234 6.434 1 95.25 118 SER A CA 1
ATOM 900 C C . SER A 1 118 ? 4.84 25.266 7.281 1 95.25 118 SER A C 1
ATOM 902 O O . SER A 1 118 ? 4.629 25.484 8.469 1 95.25 118 SER A O 1
ATOM 904 N N . ILE A 1 119 ? 4.398 24.219 6.688 1 97.38 119 ILE A N 1
ATOM 905 C CA . ILE A 1 119 ? 3.619 23.203 7.387 1 97.38 119 ILE A CA 1
ATOM 906 C C . ILE A 1 119 ? 4.48 22.531 8.461 1 97.38 119 ILE A C 1
ATOM 908 O O . ILE A 1 119 ? 4.039 22.359 9.594 1 97.38 119 ILE A O 1
ATOM 912 N N . LYS A 1 120 ? 5.688 22.25 8.078 1 97.69 120 LYS A N 1
ATOM 913 C CA . LYS A 1 120 ? 6.605 21.641 9.031 1 97.69 120 LYS A CA 1
ATOM 914 C C . LYS A 1 120 ? 6.902 22.578 10.188 1 97.69 120 LYS A C 1
ATOM 916 O O . LYS A 1 120 ? 6.922 22.156 11.352 1 97.69 120 LYS A O 1
ATOM 921 N N . ALA A 1 121 ? 7.105 23.844 9.898 1 97.56 121 ALA A N 1
ATOM 922 C CA . ALA A 1 121 ? 7.406 24.844 10.922 1 97.56 121 ALA A CA 1
ATOM 923 C C . ALA A 1 121 ? 6.23 25 11.883 1 97.56 121 ALA A C 1
ATOM 925 O O . ALA A 1 121 ? 6.426 25.125 13.102 1 97.56 121 ALA A O 1
ATOM 926 N N . ARG A 1 122 ? 5.07 24.953 11.336 1 97.44 122 ARG A N 1
ATOM 927 C CA . ARG A 1 122 ? 3.883 25.234 12.141 1 97.44 122 ARG A CA 1
ATOM 928 C C . ARG A 1 122 ? 3.439 24.016 12.922 1 97.44 122 ARG A C 1
ATOM 930 O O . ARG A 1 122 ? 3.072 24.109 14.094 1 97.44 122 ARG A O 1
ATOM 937 N N . TYR A 1 123 ? 3.459 22.844 12.258 1 98.31 123 TYR A N 1
ATOM 938 C CA . TYR A 1 123 ? 2.812 21.672 12.859 1 98.31 123 TYR A CA 1
ATOM 939 C C . TYR A 1 123 ? 3.842 20.625 13.25 1 98.31 123 TYR A C 1
ATOM 941 O O . TYR A 1 123 ? 3.529 19.688 13.992 1 98.31 123 TYR A O 1
ATOM 949 N N . GLY A 1 124 ? 5.113 20.719 12.75 1 98.31 124 GLY A N 1
ATOM 950 C CA . GLY A 1 124 ? 6.074 19.656 12.93 1 98.31 124 GLY A CA 1
ATOM 951 C C . GLY A 1 124 ? 5.793 18.438 12.047 1 98.31 124 GLY A C 1
ATOM 952 O O . GLY A 1 124 ? 6.246 17.328 12.344 1 98.31 124 GLY A O 1
ATOM 953 N N . VAL A 1 125 ? 4.965 18.688 10.992 1 98.44 125 VAL A N 1
ATOM 954 C CA . VAL A 1 125 ? 4.566 17.625 10.078 1 98.44 125 VAL A CA 1
ATOM 955 C C . VAL A 1 125 ? 5.172 17.875 8.695 1 98.44 125 VAL A C 1
ATOM 957 O O . VAL A 1 125 ? 5.008 18.953 8.125 1 98.44 125 VAL A O 1
ATOM 960 N N . GLU A 1 126 ? 5.957 16.938 8.203 1 98 126 GLU A N 1
ATOM 961 C CA . GLU A 1 126 ? 6.473 16.984 6.836 1 98 126 GLU A CA 1
ATOM 962 C C . GLU A 1 126 ? 5.566 16.203 5.883 1 98 126 GLU A C 1
ATOM 964 O O . GLU A 1 126 ? 5.383 14.992 6.035 1 98 126 GLU A O 1
ATOM 969 N N . ILE A 1 127 ? 5.055 16.875 4.836 1 98 127 ILE A N 1
ATOM 970 C CA . ILE A 1 127 ? 3.941 16.266 4.117 1 98 127 ILE A CA 1
ATOM 971 C C . ILE A 1 127 ? 4.391 15.859 2.717 1 98 127 ILE A C 1
ATOM 973 O O . ILE A 1 127 ? 5.203 16.547 2.092 1 98 127 ILE A O 1
ATOM 977 N N . PHE A 1 128 ? 3.865 14.797 2.223 1 98 128 PHE A N 1
ATOM 978 C CA . PHE A 1 128 ? 3.938 14.258 0.873 1 98 128 PHE A CA 1
ATOM 979 C C . PHE A 1 128 ? 2.551 13.867 0.371 1 98 128 PHE A C 1
ATOM 981 O O . PHE A 1 128 ? 2.16 12.703 0.449 1 98 128 PHE A O 1
ATOM 988 N N . PRO A 1 129 ? 1.842 14.758 -0.227 1 98.31 129 PRO A N 1
ATOM 989 C CA . PRO A 1 129 ? 0.415 14.547 -0.483 1 98.31 129 PRO A CA 1
ATOM 990 C C . PRO A 1 129 ? 0.157 13.617 -1.664 1 98.31 129 PRO A C 1
ATOM 992 O O . PRO A 1 129 ? 0.96 13.555 -2.598 1 98.31 129 PRO A O 1
ATOM 995 N N . VAL A 1 130 ? -0.897 12.891 -1.587 1 98.69 130 VAL A N 1
ATOM 996 C CA . VAL A 1 130 ? -1.484 12.117 -2.674 1 98.69 130 VAL A CA 1
ATOM 997 C C . VAL A 1 130 ? -2.908 12.594 -2.943 1 98.69 130 VAL A C 1
ATOM 999 O O . VAL A 1 130 ? -3.721 12.695 -2.02 1 98.69 130 VAL A O 1
ATOM 1002 N N . ARG A 1 131 ? -3.162 12.977 -4.156 1 98.56 131 ARG A N 1
ATOM 1003 C CA . ARG A 1 131 ? -4.5 13.398 -4.555 1 98.56 131 ARG A CA 1
ATOM 1004 C C . ARG A 1 131 ? -5.301 12.234 -5.113 1 98.56 131 ARG A C 1
ATOM 1006 O O . ARG A 1 131 ? -5.074 11.805 -6.246 1 98.56 131 ARG A O 1
ATOM 1013 N N . TRP A 1 132 ? -6.195 11.828 -4.336 1 98.69 132 TRP A N 1
ATOM 1014 C CA . TRP A 1 132 ? -7.016 10.664 -4.656 1 98.69 132 TRP A CA 1
ATOM 1015 C C . TRP A 1 132 ? -8.008 10.992 -5.766 1 98.69 132 TRP A C 1
ATOM 1017 O O . TRP A 1 132 ? -8.625 12.062 -5.766 1 98.69 132 TRP A O 1
ATOM 1027 N N . HIS A 1 133 ? -8.203 10.094 -6.715 1 98.31 133 HIS A N 1
ATOM 1028 C CA . HIS A 1 133 ? -9.234 10.109 -7.746 1 98.31 133 HIS A CA 1
ATOM 1029 C C . HIS A 1 133 ? -9.891 8.742 -7.895 1 98.31 133 HIS A C 1
ATOM 1031 O O . HIS A 1 133 ? -9.211 7.715 -7.852 1 98.31 133 HIS A O 1
ATOM 1037 N N . PRO A 1 134 ? -11.195 8.719 -7.977 1 97.56 134 PRO A N 1
ATOM 1038 C CA . PRO A 1 134 ? -11.852 7.438 -8.266 1 97.56 134 PRO A CA 1
ATOM 1039 C C . PRO A 1 134 ? -11.633 6.973 -9.703 1 97.56 134 PRO A C 1
ATOM 1041 O O . PRO A 1 134 ? -11.945 7.703 -10.641 1 97.56 134 PRO A O 1
ATOM 1044 N N . ILE A 1 135 ? -11.008 5.875 -9.875 1 97.75 135 ILE A N 1
ATOM 1045 C CA . ILE A 1 135 ? -10.805 5.277 -11.188 1 97.75 135 ILE A CA 1
ATOM 1046 C C . ILE A 1 135 ? -11.578 3.967 -11.289 1 97.75 135 ILE A C 1
ATOM 1048 O O . ILE A 1 135 ? -11.148 2.939 -10.766 1 97.75 135 ILE A O 1
ATOM 1052 N N . GLU A 1 136 ? -12.617 3.971 -11.953 1 95.5 136 GLU A N 1
ATOM 1053 C CA . GLU A 1 136 ? -13.539 2.84 -11.969 1 95.5 136 GLU A CA 1
ATOM 1054 C C . GLU A 1 136 ? -12.93 1.64 -12.688 1 95.5 136 GLU A C 1
ATOM 1056 O O . GLU A 1 136 ? -13.023 0.509 -12.203 1 95.5 136 GLU A O 1
ATOM 1061 N N . HIS A 1 137 ? -12.234 1.885 -13.844 1 94.5 137 HIS A N 1
ATOM 1062 C CA . HIS A 1 137 ? -11.734 0.794 -14.68 1 94.5 137 HIS A CA 1
ATOM 1063 C C . HIS A 1 137 ? -10.242 0.945 -14.953 1 94.5 137 HIS A C 1
ATOM 1065 O O . HIS A 1 137 ? -9.844 1.144 -16.109 1 94.5 137 HIS A O 1
ATOM 1071 N N . PRO A 1 138 ? -9.445 0.742 -13.93 1 94.94 138 PRO A N 1
ATOM 1072 C CA . PRO A 1 138 ? -8.016 1.007 -14.102 1 94.94 138 PRO A CA 1
ATOM 1073 C C . PRO A 1 138 ? -7.332 -0.017 -15.008 1 94.94 138 PRO A C 1
ATOM 1075 O O . PRO A 1 138 ? -6.199 0.2 -15.438 1 94.94 138 PRO A O 1
ATOM 1078 N N . PHE A 1 139 ? -8.008 -1.136 -15.375 1 93.69 139 PHE A N 1
ATOM 1079 C CA . PHE A 1 139 ? -7.367 -2.197 -16.141 1 93.69 139 PHE A CA 1
ATOM 1080 C C . PHE A 1 139 ? -7.895 -2.227 -17.578 1 93.69 139 PHE A C 1
ATOM 1082 O O . PHE A 1 139 ? -7.438 -3.027 -18.391 1 93.69 139 PHE A O 1
ATOM 1089 N N . ASP A 1 140 ? -8.852 -1.377 -17.844 1 93.44 140 ASP A N 1
ATOM 1090 C CA . ASP A 1 140 ? -9.422 -1.335 -19.188 1 93.44 140 ASP A CA 1
ATOM 1091 C C . ASP A 1 140 ? -8.523 -0.55 -20.141 1 93.44 140 ASP A C 1
ATOM 1093 O O . ASP A 1 140 ? -8.391 0.669 -20.031 1 93.44 140 ASP A O 1
ATOM 1097 N N . PRO A 1 141 ? -7.914 -1.264 -21.062 1 89.19 141 PRO A N 1
ATOM 1098 C CA . PRO A 1 141 ? -6.992 -0.573 -21.969 1 89.19 141 PRO A CA 1
ATOM 1099 C C . PRO A 1 141 ? -7.699 0.436 -22.859 1 89.19 141 PRO A C 1
ATOM 1101 O O . PRO A 1 141 ? -7.047 1.264 -23.5 1 89.19 141 PRO A O 1
ATOM 1104 N N . LYS A 1 142 ? -9.031 0.387 -22.906 1 92.81 142 LYS A N 1
ATOM 1105 C CA . LYS A 1 142 ? -9.805 1.296 -23.75 1 92.81 142 LYS A CA 1
ATOM 1106 C C . LYS A 1 142 ? -10.078 2.613 -23.031 1 92.81 142 LYS A C 1
ATOM 1108 O O . LYS A 1 142 ? -10.562 3.57 -23.656 1 92.81 142 LYS A O 1
ATOM 1113 N N . VAL A 1 143 ? -9.758 2.6 -21.734 1 89.81 143 VAL A N 1
ATOM 1114 C CA . VAL A 1 143 ? -10.016 3.795 -20.953 1 89.81 143 VAL A CA 1
ATOM 1115 C C . VAL A 1 143 ? -8.719 4.578 -20.75 1 89.81 143 VAL A C 1
ATOM 1117 O O . VAL A 1 143 ? -7.762 4.062 -20.156 1 89.81 143 VAL A O 1
ATOM 1120 N N . ASP A 1 144 ? -8.75 5.766 -21.266 1 92.56 144 ASP A N 1
ATOM 1121 C CA . ASP A 1 144 ? -7.602 6.641 -21.062 1 92.56 144 ASP A CA 1
ATOM 1122 C C . ASP A 1 144 ? -7.68 7.352 -19.719 1 92.56 144 ASP A C 1
ATOM 1124 O O . ASP A 1 144 ? -8.672 8.016 -19.422 1 92.56 144 ASP A O 1
ATOM 1128 N N . LEU A 1 145 ? -6.613 7.18 -18.922 1 95.5 145 LEU A N 1
ATOM 1129 C CA . LEU A 1 145 ? -6.543 7.906 -17.672 1 95.5 145 LEU A CA 1
ATOM 1130 C C . LEU A 1 145 ? -6.254 9.383 -17.906 1 95.5 145 LEU A C 1
ATOM 1132 O O . LEU A 1 145 ? -5.445 9.734 -18.766 1 95.5 145 LEU A O 1
ATOM 1136 N N . THR A 1 146 ? -7.012 10.297 -17.203 1 96.5 146 THR A N 1
ATOM 1137 C CA . THR A 1 146 ? -6.617 11.703 -17.188 1 96.5 146 THR A CA 1
ATOM 1138 C C . THR A 1 146 ? -5.262 11.875 -16.5 1 96.5 146 THR A C 1
ATOM 1140 O O . THR A 1 146 ? -4.773 10.953 -15.844 1 96.5 146 THR A O 1
ATOM 1143 N N . GLY A 1 147 ? -4.668 13.047 -16.703 1 96.88 147 GLY A N 1
ATOM 1144 C CA . GLY A 1 147 ? -3.422 13.352 -16.016 1 96.88 147 GLY A CA 1
ATOM 1145 C C . GLY A 1 147 ? -3.52 13.203 -14.508 1 96.88 147 GLY A C 1
ATOM 1146 O O . GLY A 1 147 ? -2.615 12.656 -13.867 1 96.88 147 GLY A O 1
ATOM 1147 N N . ASP A 1 148 ? -4.602 13.617 -13.898 1 97.56 148 ASP A N 1
ATOM 1148 C CA . ASP A 1 148 ? -4.82 13.539 -12.461 1 97.56 148 ASP A CA 1
ATOM 1149 C C . ASP A 1 148 ? -4.93 12.094 -11.992 1 97.56 148 ASP A C 1
ATOM 1151 O O . ASP A 1 148 ? -4.391 11.727 -10.953 1 97.56 148 ASP A O 1
ATOM 1155 N N . GLU A 1 149 ? -5.594 11.32 -12.812 1 98 149 GLU A N 1
ATOM 1156 C CA . GLU A 1 149 ? -5.762 9.906 -12.469 1 98 149 GLU A CA 1
ATOM 1157 C C . GLU A 1 149 ? -4.43 9.164 -12.531 1 98 149 GLU A C 1
ATOM 1159 O O . GLU A 1 149 ? -4.113 8.375 -11.641 1 98 149 GLU A O 1
ATOM 1164 N N . ALA A 1 150 ? -3.676 9.445 -13.594 1 97.94 150 ALA A N 1
ATOM 1165 C CA . ALA A 1 150 ? -2.354 8.836 -13.727 1 97.94 150 ALA A CA 1
ATOM 1166 C C . ALA A 1 150 ? -1.435 9.266 -12.586 1 97.94 150 ALA A C 1
ATOM 1168 O O . ALA A 1 150 ? -0.712 8.438 -12.023 1 97.94 150 ALA A O 1
ATOM 1169 N N . ALA A 1 151 ? -1.46 10.516 -12.266 1 98.19 151 ALA A N 1
ATOM 1170 C CA . ALA A 1 151 ? -0.652 11.039 -11.164 1 98.19 151 ALA A CA 1
ATOM 1171 C C . ALA A 1 151 ? -1.045 10.391 -9.844 1 98.19 151 ALA A C 1
ATOM 1173 O O . ALA A 1 151 ? -0.183 10.062 -9.023 1 98.19 151 ALA A O 1
ATOM 1174 N N . TYR A 1 152 ? -2.338 10.164 -9.664 1 98.81 152 TYR A N 1
ATOM 1175 C CA . TYR A 1 152 ? -2.828 9.523 -8.453 1 98.81 152 TYR A CA 1
ATOM 1176 C C . TYR A 1 152 ? -2.209 8.141 -8.273 1 98.81 152 TYR A C 1
ATOM 1178 O O . TYR A 1 152 ? -1.647 7.832 -7.219 1 98.81 152 TYR A O 1
ATOM 1186 N N . LEU A 1 153 ? -2.326 7.336 -9.305 1 98.69 153 LEU A N 1
ATOM 1187 C CA . LEU A 1 153 ? -1.81 5.977 -9.211 1 98.69 153 LEU A CA 1
ATOM 1188 C C . LEU A 1 153 ? -0.305 5.984 -8.961 1 98.69 153 LEU A C 1
ATOM 1190 O O . LEU A 1 153 ? 0.189 5.258 -8.094 1 98.69 153 LEU A O 1
ATOM 1194 N N . SER A 1 154 ? 0.402 6.84 -9.664 1 98.5 154 SER A N 1
ATOM 1195 C CA . SER A 1 154 ? 1.851 6.934 -9.516 1 98.5 154 SER A CA 1
ATOM 1196 C C . SER A 1 154 ? 2.236 7.418 -8.125 1 98.5 154 SER A C 1
ATOM 1198 O O . SER A 1 154 ? 3.121 6.844 -7.484 1 98.5 154 SER A O 1
ATOM 1200 N N . ASP A 1 155 ? 1.573 8.43 -7.617 1 98.69 155 ASP A N 1
ATOM 1201 C CA . ASP A 1 155 ? 1.895 9.016 -6.316 1 98.69 155 ASP A CA 1
ATOM 1202 C C . ASP A 1 155 ? 1.58 8.039 -5.184 1 98.69 155 ASP A C 1
ATOM 1204 O O . ASP A 1 155 ? 2.332 7.949 -4.211 1 98.69 155 ASP A O 1
ATOM 1208 N N . ARG A 1 156 ? 0.495 7.348 -5.336 1 98.88 156 ARG A N 1
ATOM 1209 C CA . ARG A 1 156 ? 0.151 6.355 -4.32 1 98.88 156 ARG A CA 1
ATOM 1210 C C . ARG A 1 156 ? 1.21 5.262 -4.242 1 98.88 156 ARG A C 1
ATOM 1212 O O . ARG A 1 156 ? 1.649 4.895 -3.15 1 98.88 156 ARG A O 1
ATOM 1219 N N . GLY A 1 157 ? 1.591 4.73 -5.422 1 98.81 157 GLY A N 1
ATOM 1220 C CA . GLY A 1 157 ? 2.639 3.723 -5.445 1 98.81 157 GLY A CA 1
ATOM 1221 C C . GLY A 1 157 ? 3.961 4.223 -4.895 1 98.81 157 GLY A C 1
ATOM 1222 O O . GLY A 1 157 ? 4.641 3.504 -4.16 1 98.81 157 GLY A O 1
ATOM 1223 N N . LYS A 1 158 ? 4.289 5.449 -5.23 1 98.62 158 LYS A N 1
ATOM 1224 C CA . LYS A 1 158 ? 5.531 6.086 -4.797 1 98.62 158 LYS A CA 1
ATOM 1225 C C . LYS A 1 158 ? 5.59 6.195 -3.275 1 98.62 158 LYS A C 1
ATOM 1227 O O . LYS A 1 158 ? 6.582 5.797 -2.658 1 98.62 158 LYS A O 1
ATOM 1232 N N . MET A 1 159 ? 4.547 6.641 -2.713 1 98.75 159 MET A N 1
ATOM 1233 C CA . MET A 1 159 ? 4.559 6.855 -1.269 1 98.75 159 MET A CA 1
ATOM 1234 C C . MET A 1 159 ? 4.477 5.527 -0.522 1 98.75 159 MET A C 1
ATOM 1236 O O . MET A 1 159 ? 5.105 5.355 0.522 1 98.75 159 MET A O 1
ATOM 1240 N N . ASP A 1 160 ? 3.684 4.594 -1.075 1 98.81 160 ASP A N 1
ATOM 1241 C CA . ASP A 1 160 ? 3.629 3.26 -0.48 1 98.81 160 ASP A CA 1
ATOM 1242 C C . ASP A 1 160 ? 5.008 2.604 -0.474 1 98.81 160 ASP A C 1
ATOM 1244 O O . ASP A 1 160 ? 5.402 1.985 0.517 1 98.81 160 ASP A O 1
ATOM 1248 N N . ASP A 1 161 ? 5.711 2.736 -1.58 1 98.62 161 ASP A N 1
ATOM 1249 C CA . ASP A 1 161 ? 7.062 2.201 -1.694 1 98.62 161 ASP A CA 1
ATOM 1250 C C . ASP A 1 161 ? 8.016 2.916 -0.743 1 98.62 161 ASP A C 1
ATOM 1252 O O . ASP A 1 161 ? 8.727 2.271 0.036 1 98.62 161 ASP A O 1
ATOM 1256 N N . TRP A 1 162 ? 7.957 4.184 -0.682 1 98.06 162 TRP A N 1
ATOM 1257 C CA . TRP A 1 162 ? 8.914 5.027 0.033 1 98.06 162 TRP A CA 1
ATOM 1258 C C . TRP A 1 162 ? 8.82 4.797 1.538 1 98.06 162 TRP A C 1
ATOM 1260 O O . TRP A 1 162 ? 9.836 4.668 2.217 1 98.06 162 TRP A O 1
ATOM 1270 N N . TRP A 1 163 ? 7.621 4.656 2.049 1 98.25 163 TRP A N 1
ATOM 1271 C CA . TRP A 1 163 ? 7.441 4.594 3.496 1 98.25 163 TRP A CA 1
ATOM 1272 C C . TRP A 1 163 ? 7.875 3.24 4.043 1 98.25 163 TRP A C 1
ATOM 1274 O O . TRP A 1 163 ? 7.945 3.049 5.258 1 98.25 163 TRP A O 1
ATOM 1284 N N . GLN A 1 164 ? 8.164 2.324 3.178 1 98 164 GLN A N 1
ATOM 1285 C CA . GLN A 1 164 ? 8.539 0.996 3.65 1 98 164 GLN A CA 1
ATOM 1286 C C . GLN A 1 164 ? 10.047 0.791 3.578 1 98 164 GLN A C 1
ATOM 1288 O O . GLN A 1 164 ? 10.539 -0.316 3.809 1 98 164 GLN A O 1
ATOM 1293 N N . ARG A 1 165 ? 10.758 1.865 3.316 1 96.62 165 ARG A N 1
ATOM 1294 C CA . ARG A 1 165 ? 12.211 1.822 3.186 1 96.62 165 ARG A CA 1
ATOM 1295 C C . ARG A 1 165 ? 12.891 2.273 4.473 1 96.62 165 ARG A C 1
ATOM 1297 O O . ARG A 1 165 ? 12.297 3 5.273 1 96.62 165 ARG A O 1
ATOM 1304 N N . CYS A 1 166 ? 14.055 1.79 4.645 1 93.44 166 CYS A N 1
ATOM 1305 C CA . CYS A 1 166 ? 14.945 2.266 5.699 1 93.44 166 CYS A CA 1
ATOM 1306 C C . CYS A 1 166 ? 16.297 2.656 5.129 1 93.44 166 CYS A C 1
ATOM 1308 O O . CYS A 1 166 ? 16.766 2.055 4.16 1 93.44 166 CYS A O 1
ATOM 1310 N N . ARG A 1 167 ? 16.859 3.613 5.816 1 87.38 167 ARG A N 1
ATOM 1311 C CA . ARG A 1 167 ? 18.25 3.912 5.508 1 87.38 167 ARG A CA 1
ATOM 1312 C C . ARG A 1 167 ? 19.156 2.729 5.848 1 87.38 167 ARG A C 1
ATOM 1314 O O . ARG A 1 167 ? 18.875 1.981 6.785 1 87.38 167 ARG A O 1
ATOM 1321 N N . VAL A 1 168 ? 20.125 2.613 4.973 1 84.56 168 VAL A N 1
ATOM 1322 C CA . VAL A 1 168 ? 21.062 1.521 5.219 1 84.56 168 VAL A CA 1
ATOM 1323 C C . VAL A 1 168 ? 22.422 2.088 5.617 1 84.56 168 VAL A C 1
ATOM 1325 O O . VAL A 1 168 ? 22.906 3.045 5.008 1 84.56 168 VAL A O 1
ATOM 1328 N N . ASN A 1 169 ? 23.109 1.34 6.512 1 70.56 169 ASN A N 1
ATOM 1329 C CA . ASN A 1 169 ? 24.5 1.527 6.918 1 70.56 169 ASN A CA 1
ATOM 1330 C C . ASN A 1 169 ? 24.797 2.992 7.219 1 70.56 169 ASN A C 1
ATOM 1332 O O . ASN A 1 169 ? 25.859 3.496 6.867 1 70.56 169 ASN A O 1
ATOM 1336 N N . GLY A 1 170 ? 23.859 3.676 7.695 1 67.25 170 GLY A N 1
ATOM 1337 C CA . GLY A 1 170 ? 24.188 5.031 8.109 1 67.25 170 GLY A CA 1
ATOM 1338 C C . GLY A 1 170 ? 24.234 6.016 6.961 1 67.25 170 GLY A C 1
ATOM 1339 O O . GLY A 1 170 ? 24.578 7.184 7.148 1 67.25 170 GLY A O 1
ATOM 1340 N N . GLU A 1 171 ? 23.922 5.488 5.84 1 70.94 171 GLU A N 1
ATOM 1341 C CA . GLU A 1 171 ? 23.922 6.391 4.691 1 70.94 171 GLU A CA 1
ATOM 1342 C C . GLU A 1 171 ? 22.641 7.227 4.641 1 70.94 171 GLU A C 1
ATOM 1344 O O . GLU A 1 171 ? 21.562 6.719 4.906 1 70.94 171 GLU A O 1
ATOM 1349 N N . ASP A 1 172 ? 22.891 8.445 4.355 1 71.88 172 ASP A N 1
ATOM 1350 C CA . ASP A 1 172 ? 21.766 9.367 4.316 1 71.88 172 ASP A CA 1
ATOM 1351 C C . ASP A 1 172 ? 21.047 9.312 2.965 1 71.88 172 ASP A C 1
ATOM 1353 O O . ASP A 1 172 ? 19.828 9.445 2.896 1 71.88 172 ASP A O 1
ATOM 1357 N N . ALA A 1 173 ? 21.922 8.992 1.969 1 84.56 173 ALA A N 1
ATOM 1358 C CA . ALA A 1 173 ? 21.312 8.992 0.642 1 84.56 173 ALA A CA 1
ATOM 1359 C C . ALA A 1 173 ? 20.781 7.602 0.287 1 84.56 173 ALA A C 1
ATOM 1361 O O . ALA A 1 173 ? 21.422 6.59 0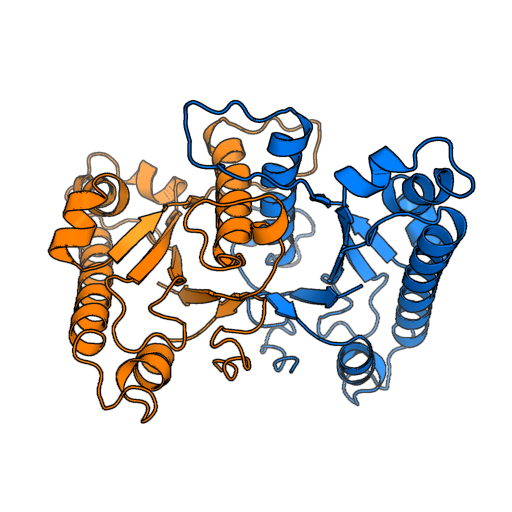.589 1 84.56 173 ALA A O 1
ATOM 1362 N N . PRO A 1 174 ? 19.609 7.562 -0.352 1 88.94 174 PRO A N 1
ATOM 1363 C CA . PRO A 1 174 ? 19.047 6.262 -0.738 1 88.94 174 PRO A CA 1
ATOM 1364 C C . PRO A 1 174 ? 19.922 5.52 -1.747 1 88.94 174 PRO A C 1
ATOM 1366 O O . PRO A 1 174 ? 20.516 6.145 -2.635 1 88.94 174 PRO A O 1
ATOM 1369 N N . THR A 1 175 ? 20.125 4.285 -1.631 1 90.19 175 THR A N 1
ATOM 1370 C CA . THR A 1 175 ? 20.797 3.352 -2.533 1 90.19 175 THR A CA 1
ATOM 1371 C C . THR A 1 175 ? 19.828 2.266 -2.998 1 90.19 175 THR A C 1
ATOM 1373 O O . THR A 1 175 ? 18.688 2.182 -2.51 1 90.19 175 THR A O 1
ATOM 1376 N N . ALA A 1 176 ? 20.312 1.488 -3.939 1 90.69 176 ALA A N 1
ATOM 1377 C CA . ALA A 1 176 ? 19.5 0.36 -4.387 1 90.69 176 ALA A CA 1
ATOM 1378 C C . ALA A 1 176 ? 19.141 -0.562 -3.223 1 90.69 176 ALA A C 1
ATOM 1380 O O . ALA A 1 176 ? 18.016 -1.058 -3.129 1 90.69 176 ALA A O 1
ATOM 1381 N N . ALA A 1 177 ? 20.047 -0.76 -2.32 1 91.19 177 ALA A N 1
ATOM 1382 C CA . ALA A 1 177 ? 19.844 -1.623 -1.162 1 91.19 177 ALA A CA 1
ATOM 1383 C C . ALA A 1 177 ? 18.766 -1.048 -0.239 1 91.19 177 ALA A C 1
ATOM 1385 O O . ALA A 1 177 ? 17.984 -1.794 0.351 1 91.19 177 ALA A O 1
ATOM 1386 N N . SER A 1 178 ? 18.672 0.266 -0.141 1 94.38 178 SER A N 1
ATOM 1387 C CA . SER A 1 178 ? 17.734 0.901 0.772 1 94.38 178 SER A CA 1
ATOM 1388 C C . SER A 1 178 ? 16.328 0.935 0.179 1 94.38 178 SER A C 1
ATOM 1390 O O . SER A 1 178 ? 15.367 1.3 0.861 1 94.38 178 SER A O 1
ATOM 1392 N N . CYS A 1 179 ? 16.234 0.483 -1.095 1 96.69 179 CYS A N 1
ATOM 1393 C CA . CYS A 1 179 ? 14.922 0.44 -1.742 1 96.69 179 CYS A CA 1
ATOM 1394 C C . CYS A 1 179 ? 14.133 -0.787 -1.3 1 96.69 179 CYS A C 1
ATOM 1396 O O . CYS A 1 179 ? 12.93 -0.871 -1.531 1 96.69 179 CYS A O 1
ATOM 1398 N N . GLU A 1 180 ? 14.781 -1.725 -0.629 1 95.81 180 GLU A N 1
ATOM 1399 C CA . GLU A 1 180 ? 14.102 -2.932 -0.162 1 95.81 180 GLU A CA 1
ATOM 1400 C C . GLU A 1 180 ? 13.109 -2.611 0.947 1 95.81 180 GLU A C 1
ATOM 1402 O O . GLU A 1 180 ? 13.352 -1.729 1.773 1 95.81 180 GLU A O 1
ATOM 1407 N N . THR A 1 181 ? 12.016 -3.301 0.956 1 96.69 181 THR A N 1
ATOM 1408 C CA . THR A 1 181 ? 11.016 -3.168 2.006 1 96.69 181 THR A CA 1
ATOM 1409 C C . THR A 1 181 ? 11.57 -3.627 3.35 1 96.69 181 THR A C 1
ATOM 1411 O O . THR A 1 181 ? 12.062 -4.75 3.473 1 96.69 181 THR A O 1
ATOM 1414 N N . ARG A 1 182 ? 11.445 -2.734 4.363 1 95.81 182 ARG A N 1
ATOM 1415 C CA . ARG A 1 182 ? 12.062 -3.072 5.645 1 95.81 182 ARG A CA 1
ATOM 1416 C C . ARG A 1 182 ? 11.164 -2.664 6.809 1 95.81 182 ARG A C 1
ATOM 1418 O O . ARG A 1 182 ? 11.352 -3.119 7.938 1 95.81 182 ARG A O 1
ATOM 1425 N N . ARG A 1 183 ? 10.195 -1.832 6.543 1 97.38 183 ARG A N 1
ATOM 1426 C CA . ARG A 1 183 ? 9.367 -1.315 7.629 1 97.38 183 ARG A CA 1
ATOM 1427 C C . ARG A 1 183 ? 7.934 -1.083 7.16 1 97.38 183 ARG A C 1
ATOM 1429 O O . ARG A 1 183 ? 7.629 -1.24 5.973 1 97.38 183 ARG A O 1
ATOM 1436 N N . GLY A 1 184 ? 7.07 -0.799 8.141 1 97.94 184 GLY A N 1
ATOM 1437 C CA . GLY A 1 184 ? 5.695 -0.441 7.836 1 97.94 184 GLY A CA 1
ATOM 1438 C C . GLY A 1 184 ? 5.336 0.97 8.258 1 97.94 184 GLY A C 1
ATOM 1439 O O . GLY A 1 184 ? 6.199 1.729 8.703 1 97.94 184 GLY A O 1
ATOM 1440 N N . TYR A 1 185 ? 4.105 1.327 8.008 1 98.69 185 TYR A N 1
ATOM 1441 C CA . TYR A 1 185 ? 3.613 2.652 8.367 1 98.69 185 TYR A CA 1
ATOM 1442 C C . TYR A 1 185 ? 2.15 2.592 8.789 1 98.69 185 TYR A C 1
ATOM 1444 O O . TYR A 1 185 ? 1.524 1.53 8.734 1 98.69 185 TYR A O 1
ATOM 1452 N N . LEU A 1 186 ? 1.657 3.705 9.305 1 98.69 186 LEU A N 1
ATOM 1453 C CA . LEU A 1 186 ? 0.316 3.754 9.875 1 98.69 186 LEU A CA 1
ATOM 1454 C C . LEU A 1 186 ? -0.628 4.551 8.984 1 98.69 186 LEU A C 1
ATOM 1456 O O . LEU A 1 186 ? -0.182 5.371 8.18 1 98.69 186 LEU A O 1
ATOM 1460 N N . GLU A 1 187 ? -1.844 4.27 9.078 1 98.62 187 GLU A N 1
ATOM 1461 C CA . GLU A 1 187 ? -2.902 5.02 8.406 1 98.62 187 GLU A CA 1
ATOM 1462 C C . GLU A 1 187 ? -4.004 5.41 9.391 1 98.62 187 GLU A C 1
ATOM 1464 O O . GLU A 1 187 ? -4.52 4.562 10.117 1 98.62 187 GLU A O 1
ATOM 1469 N N . VAL A 1 188 ? -4.305 6.672 9.414 1 98 188 VAL A N 1
ATOM 1470 C CA . VAL A 1 188 ? -5.398 7.203 10.227 1 98 188 VAL A CA 1
ATOM 1471 C C . VAL A 1 188 ? -6.52 7.699 9.312 1 98 188 VAL A C 1
ATOM 1473 O O . VAL A 1 188 ? -6.27 8.406 8.336 1 98 188 VAL A O 1
ATOM 1476 N N . ILE A 1 189 ? -7.746 7.277 9.688 1 94.56 189 ILE A N 1
ATOM 1477 C CA . ILE A 1 189 ? -8.883 7.773 8.922 1 94.56 189 ILE A CA 1
ATOM 1478 C C . ILE A 1 189 ? -9.258 9.172 9.406 1 94.56 189 ILE A C 1
ATOM 1480 O O . ILE A 1 189 ? -9.281 9.438 10.609 1 94.56 189 ILE A O 1
ATOM 1484 N N . ALA A 1 190 ? -9.352 10.023 8.438 1 86.25 190 ALA A N 1
ATOM 1485 C CA . ALA A 1 190 ? -9.703 11.398 8.781 1 86.25 190 ALA A CA 1
ATOM 1486 C C . ALA A 1 190 ? -11.195 11.516 9.109 1 86.25 190 ALA A C 1
ATOM 1488 O O . ALA A 1 190 ? -12.008 10.75 8.586 1 86.25 190 ALA A O 1
ATOM 1489 N N . MET B 1 1 ? 0.131 -11.273 12.664 1 82.56 1 MET B N 1
ATOM 1490 C CA . MET B 1 1 ? -1.215 -11.703 13.031 1 82.56 1 MET B CA 1
ATOM 1491 C C . MET B 1 1 ? -2.248 -11.156 12.055 1 82.56 1 MET B C 1
ATOM 1493 O O . MET B 1 1 ? -2.137 -10.016 11.602 1 82.56 1 MET B O 1
ATOM 1497 N N . ILE B 1 2 ? -3.182 -12.117 11.609 1 94.81 2 ILE B N 1
ATOM 1498 C CA . ILE B 1 2 ? -4.262 -11.711 10.711 1 94.81 2 ILE B CA 1
ATOM 1499 C C . ILE B 1 2 ? -5.426 -11.148 11.531 1 94.81 2 ILE B C 1
ATOM 1501 O O . ILE B 1 2 ? -5.938 -11.812 12.438 1 94.81 2 ILE B O 1
ATOM 1505 N N . PRO B 1 3 ? -5.816 -9.914 11.289 1 95.5 3 PRO B N 1
ATOM 1506 C CA . PRO B 1 3 ? -6.934 -9.352 12.055 1 95.5 3 PRO B CA 1
ATOM 1507 C C . PRO B 1 3 ? -8.242 -10.094 11.812 1 95.5 3 PRO B C 1
ATOM 1509 O O . PRO B 1 3 ? -8.391 -10.797 10.812 1 95.5 3 PRO B O 1
ATOM 1512 N N . GLU B 1 4 ? -9.117 -9.883 12.766 1 96 4 GLU B N 1
ATOM 1513 C CA . GLU B 1 4 ? -10.469 -10.414 12.578 1 96 4 GLU B CA 1
ATOM 1514 C C . GLU B 1 4 ? -11.172 -9.734 11.406 1 96 4 GLU B C 1
ATOM 1516 O O . GLU B 1 4 ? -10.977 -8.547 11.164 1 96 4 GLU B O 1
ATOM 1521 N N . LEU B 1 5 ? -11.992 -10.531 10.734 1 97.5 5 LEU B N 1
ATOM 1522 C CA . LEU B 1 5 ? -12.805 -9.953 9.672 1 97.5 5 LEU B CA 1
ATOM 1523 C C . LEU B 1 5 ? -13.82 -8.969 10.234 1 97.5 5 LEU B C 1
ATOM 1525 O O . LEU B 1 5 ? -14.32 -9.156 11.352 1 97.5 5 LEU B O 1
ATOM 1529 N N . THR B 1 6 ? -14.078 -7.918 9.477 1 96.31 6 THR B N 1
ATOM 1530 C CA . THR B 1 6 ? -15.133 -6.969 9.836 1 96.31 6 THR B CA 1
ATOM 1531 C C . THR B 1 6 ? -16.516 -7.617 9.711 1 96.31 6 THR B C 1
ATOM 1533 O O . THR B 1 6 ? -16.625 -8.75 9.234 1 96.31 6 THR B O 1
ATOM 1536 N N . ALA B 1 7 ? -17.531 -6.883 10.086 1 95.69 7 ALA B N 1
ATOM 1537 C CA . ALA B 1 7 ? -18.906 -7.363 10.008 1 95.69 7 ALA B CA 1
ATOM 1538 C C . ALA B 1 7 ? -19.312 -7.645 8.562 1 95.69 7 ALA B C 1
ATOM 1540 O O . ALA B 1 7 ? -20.141 -8.523 8.305 1 95.69 7 ALA B O 1
ATOM 1541 N N . ASP B 1 8 ? -18.672 -6.957 7.625 1 94.06 8 ASP B N 1
ATOM 1542 C CA . ASP B 1 8 ? -18.984 -7.125 6.211 1 94.06 8 ASP B CA 1
ATOM 1543 C C . ASP B 1 8 ? -18.219 -8.297 5.613 1 94.06 8 ASP B C 1
ATOM 1545 O O . ASP B 1 8 ? -18.344 -8.586 4.418 1 94.06 8 ASP B O 1
ATOM 1549 N N . GLY B 1 9 ? -17.344 -8.922 6.398 1 96.94 9 GLY B N 1
ATOM 1550 C CA . GLY B 1 9 ? -16.719 -10.164 5.992 1 96.94 9 GLY B CA 1
ATOM 1551 C C . GLY B 1 9 ? -15.367 -9.961 5.332 1 96.94 9 GLY B C 1
ATOM 1552 O O . GLY B 1 9 ? -14.875 -10.852 4.633 1 96.94 9 GLY B O 1
ATOM 1553 N N . HIS B 1 10 ? -14.773 -8.758 5.535 1 97.69 10 HIS B N 1
ATOM 1554 C CA . HIS B 1 10 ? -13.484 -8.453 4.918 1 97.69 10 HIS B CA 1
ATOM 1555 C C . HIS B 1 10 ? -12.43 -8.125 5.969 1 97.69 10 HIS B C 1
ATOM 1557 O O . HIS B 1 10 ? -12.766 -7.797 7.109 1 97.69 10 HIS B O 1
ATOM 1563 N N . LEU B 1 11 ? -11.164 -8.289 5.559 1 97.88 11 LEU B N 1
ATOM 1564 C CA . LEU B 1 11 ? -10.102 -7.734 6.387 1 97.88 11 LEU B CA 1
ATOM 1565 C C . LEU B 1 11 ? -10.25 -6.219 6.516 1 97.88 11 LEU B C 1
ATOM 1567 O O . LEU B 1 11 ? -10.586 -5.539 5.543 1 97.88 11 LEU B O 1
ATOM 1571 N N . PRO B 1 12 ? -10.086 -5.703 7.77 1 96.81 12 PRO B N 1
ATOM 1572 C CA . PRO B 1 12 ? -10.062 -4.242 7.828 1 96.81 12 PRO B CA 1
ATOM 1573 C C . PRO B 1 12 ? -9.031 -3.627 6.879 1 96.81 12 PRO B C 1
ATOM 1575 O O . PRO B 1 12 ? -8.008 -4.254 6.586 1 96.81 12 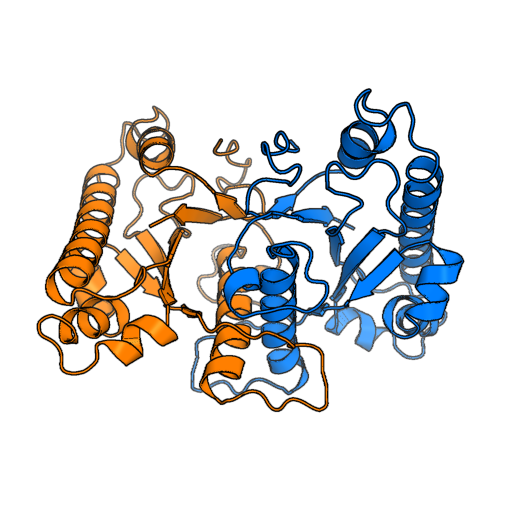PRO B O 1
ATOM 1578 N N . PRO B 1 13 ? -9.289 -2.412 6.348 1 96.69 13 PRO B N 1
ATOM 1579 C CA . PRO B 1 13 ? -8.344 -1.788 5.422 1 96.69 13 PRO B CA 1
ATOM 1580 C C . PRO B 1 13 ? -6.91 -1.801 5.949 1 96.69 13 PRO B C 1
ATOM 1582 O O . PRO B 1 13 ? -6.688 -1.601 7.145 1 96.69 13 PRO B O 1
ATOM 1585 N N . GLY B 1 14 ? -6.004 -1.971 5.043 1 96.88 14 GLY B N 1
ATOM 1586 C CA . GLY B 1 14 ? -4.598 -2.133 5.367 1 96.88 14 GLY B CA 1
ATOM 1587 C C . GLY B 1 14 ? -3.928 -3.24 4.574 1 96.88 14 GLY B C 1
ATOM 1588 O O . GLY B 1 14 ? -4.543 -3.84 3.691 1 96.88 14 GLY B O 1
ATOM 1589 N N . ARG B 1 15 ? -2.697 -3.42 4.742 1 98.19 15 ARG B N 1
ATOM 1590 C CA . ARG B 1 15 ? -1.894 -4.523 4.227 1 98.19 15 ARG B CA 1
ATOM 1591 C C . ARG B 1 15 ? -1.17 -5.25 5.355 1 98.19 15 ARG B C 1
ATOM 1593 O O . ARG B 1 15 ? -0.393 -4.641 6.094 1 98.19 15 ARG B O 1
ATOM 1600 N N . TYR B 1 16 ? -1.376 -6.547 5.473 1 97.56 16 TYR B N 1
ATOM 1601 C CA . TYR B 1 16 ? -0.879 -7.328 6.598 1 97.56 16 TYR B CA 1
ATOM 1602 C C . TYR B 1 16 ? 0.104 -8.391 6.133 1 97.56 16 TYR B C 1
ATOM 1604 O O . TYR B 1 16 ? -0.256 -9.281 5.359 1 97.56 16 TYR B O 1
ATOM 1612 N N . ARG B 1 17 ? 1.277 -8.297 6.602 1 97.38 17 ARG B N 1
ATOM 1613 C CA . ARG B 1 17 ? 2.277 -9.312 6.289 1 97.38 17 ARG B CA 1
ATOM 1614 C C . ARG B 1 17 ? 2.123 -10.523 7.195 1 97.38 17 ARG B C 1
ATOM 1616 O O . ARG B 1 17 ? 2.158 -10.406 8.422 1 97.38 17 ARG B O 1
ATOM 1623 N N . VAL B 1 18 ? 1.963 -11.633 6.543 1 97.62 18 VAL B N 1
ATOM 1624 C CA . VAL B 1 18 ? 1.671 -12.844 7.305 1 97.62 18 VAL B CA 1
ATOM 1625 C C . VAL B 1 18 ? 2.41 -14.031 6.691 1 97.62 18 VAL B C 1
ATOM 1627 O O . VAL B 1 18 ? 3.004 -13.914 5.613 1 97.62 18 VAL B O 1
ATOM 1630 N N . THR B 1 19 ? 2.416 -15.141 7.379 1 97.69 19 THR B N 1
ATOM 1631 C CA . THR B 1 19 ? 2.992 -16.375 6.852 1 97.69 19 THR B CA 1
ATOM 1632 C C . THR B 1 19 ? 1.94 -17.188 6.105 1 97.69 19 THR B C 1
ATOM 1634 O O . THR B 1 19 ? 0.74 -17 6.312 1 97.69 19 THR B O 1
ATOM 1637 N N . LEU B 1 20 ? 2.412 -18.031 5.273 1 98 20 LEU B N 1
ATOM 1638 C CA . LEU B 1 20 ? 1.502 -18.938 4.578 1 98 20 LEU B CA 1
ATOM 1639 C C . LEU B 1 20 ? 0.737 -19.812 5.574 1 98 20 LEU B C 1
ATOM 1641 O O . LEU B 1 20 ? -0.435 -20.125 5.355 1 98 20 LEU B O 1
ATOM 1645 N N . GLU B 1 21 ? 1.406 -20.172 6.625 1 98.19 21 GLU B N 1
ATOM 1646 C CA . GLU B 1 21 ? 0.768 -20.984 7.66 1 98.19 21 GLU B CA 1
ATOM 1647 C C . GLU B 1 21 ? -0.397 -20.234 8.305 1 98.19 21 GLU B C 1
ATOM 1649 O O . GLU B 1 21 ? -1.451 -20.812 8.562 1 98.19 21 GLU B O 1
ATOM 1654 N N . ALA B 1 22 ? -0.166 -18.953 8.562 1 98.38 22 ALA B N 1
ATOM 1655 C CA . ALA B 1 22 ? -1.24 -18.156 9.141 1 98.38 22 ALA B CA 1
ATOM 1656 C C . ALA B 1 22 ? -2.439 -18.078 8.195 1 98.38 22 ALA B C 1
ATOM 1658 O O . ALA B 1 22 ? -3.588 -18.094 8.648 1 98.38 22 ALA B O 1
ATOM 1659 N N . ILE B 1 23 ? -2.168 -18.047 6.941 1 98.69 23 ILE B N 1
ATOM 1660 C CA . ILE B 1 23 ? -3.236 -18 5.953 1 98.69 23 ILE B CA 1
ATOM 1661 C C . ILE B 1 23 ? -4 -19.328 5.969 1 98.69 23 ILE B C 1
ATOM 1663 O O . ILE B 1 23 ? -5.234 -19.328 5.965 1 98.69 23 ILE B O 1
ATOM 1667 N N . ARG B 1 24 ? -3.262 -20.391 5.957 1 98.69 24 ARG B N 1
ATOM 1668 C CA . ARG B 1 24 ? -3.902 -21.703 6.012 1 98.69 24 ARG B CA 1
ATOM 1669 C C . ARG B 1 24 ? -4.797 -21.828 7.242 1 98.69 24 ARG B C 1
ATOM 1671 O O . ARG B 1 24 ? -5.941 -22.266 7.145 1 98.69 24 ARG B O 1
ATOM 1678 N N . ASP B 1 25 ? -4.297 -21.422 8.367 1 98.69 25 ASP B N 1
ATOM 1679 C CA . ASP B 1 25 ? -5.027 -21.531 9.625 1 98.69 25 ASP B CA 1
ATOM 1680 C C . ASP B 1 25 ? -6.293 -20.688 9.617 1 98.69 25 ASP B C 1
ATOM 1682 O O . ASP B 1 25 ? -7.363 -21.141 10.016 1 98.69 25 ASP B O 1
ATOM 1686 N N . ARG B 1 26 ? -6.191 -19.531 9.086 1 98.56 26 ARG B N 1
ATOM 1687 C CA . ARG B 1 26 ? -7.293 -18.578 9.195 1 98.56 26 ARG B CA 1
ATOM 1688 C C . ARG B 1 26 ? -8.312 -18.797 8.086 1 98.56 26 ARG B C 1
ATOM 1690 O O . ARG B 1 26 ? -9.516 -18.641 8.305 1 98.56 26 ARG B O 1
ATOM 1697 N N . PHE B 1 27 ? -7.867 -19.156 6.867 1 98.75 27 PHE B N 1
ATOM 1698 C CA . PHE B 1 27 ? -8.773 -19.078 5.727 1 98.75 27 PHE B CA 1
ATOM 1699 C C . PHE B 1 27 ? -9.039 -20.453 5.148 1 98.75 27 PHE B C 1
ATOM 1701 O O . PHE B 1 27 ? -9.742 -20.594 4.141 1 98.75 27 PHE B O 1
ATOM 1708 N N . VAL B 1 28 ? -8.453 -21.469 5.727 1 98.75 28 VAL B N 1
ATOM 1709 C CA . VAL B 1 28 ? -8.727 -22.828 5.254 1 98.75 28 VAL B CA 1
ATOM 1710 C C . VAL B 1 28 ? -9.188 -23.703 6.418 1 98.75 28 VAL B C 1
ATOM 1712 O O . VAL B 1 28 ? -10.305 -24.219 6.406 1 98.75 28 VAL B O 1
ATOM 1715 N N . ALA B 1 29 ? -8.438 -23.688 7.516 1 98.69 29 ALA B N 1
ATOM 1716 C CA . ALA B 1 29 ? -8.633 -24.641 8.602 1 98.69 29 ALA B CA 1
ATOM 1717 C C . ALA B 1 29 ? -9.609 -24.109 9.641 1 98.69 29 ALA B C 1
ATOM 1719 O O . ALA B 1 29 ? -10.117 -24.859 10.477 1 98.69 29 ALA B O 1
ATOM 1720 N N . HIS B 1 30 ? -9.766 -22.859 9.719 1 98.31 30 HIS B N 1
ATOM 1721 C CA . HIS B 1 30 ? -10.625 -22.25 10.719 1 98.31 30 HIS B CA 1
ATOM 1722 C C . HIS B 1 30 ? -12.047 -22.797 10.641 1 98.31 30 HIS B C 1
ATOM 1724 O O . HIS B 1 30 ? -12.547 -23.078 9.555 1 98.31 30 HIS B O 1
ATOM 1730 N N . GLU B 1 31 ? -12.789 -22.75 11.664 1 98.31 31 GLU B N 1
ATOM 1731 C CA . GLU B 1 31 ? -14.141 -23.312 11.766 1 98.31 31 GLU B CA 1
ATOM 1732 C C . GLU B 1 31 ? -15.117 -22.547 10.867 1 98.31 31 GLU B C 1
ATOM 1734 O O . GLU B 1 31 ? -16.094 -23.125 10.383 1 98.31 31 GLU B O 1
ATOM 1739 N N . ASP B 1 32 ? -14.844 -21.281 10.656 1 97.56 32 ASP B N 1
ATOM 1740 C CA . ASP B 1 32 ? -15.695 -20.453 9.797 1 97.56 32 ASP B CA 1
ATOM 1741 C C . ASP B 1 32 ? -15.836 -21.078 8.414 1 97.56 32 ASP B C 1
ATOM 1743 O O . ASP B 1 32 ? -16.812 -20.812 7.703 1 97.56 32 ASP B O 1
ATOM 1747 N N . PHE B 1 33 ? -14.844 -21.906 8.055 1 98.5 33 PHE B N 1
ATOM 1748 C CA . PHE B 1 33 ? -14.805 -22.422 6.691 1 98.5 33 PHE B CA 1
ATOM 1749 C C . PHE B 1 33 ? -14.867 -23.953 6.684 1 98.5 33 PHE B C 1
ATOM 1751 O O . PHE B 1 33 ? -14.445 -24.594 5.715 1 98.5 33 PHE B O 1
ATOM 1758 N N . ALA B 1 34 ? -15.25 -24.547 7.699 1 98 34 ALA B N 1
ATOM 1759 C CA . ALA B 1 34 ? -15.359 -26 7.84 1 98 34 ALA B CA 1
ATOM 1760 C C . ALA B 1 34 ? -16.188 -26.594 6.711 1 98 34 ALA B C 1
ATOM 1762 O O . ALA B 1 34 ? -15.922 -27.719 6.27 1 98 34 ALA B O 1
ATOM 1763 N N . GLY B 1 35 ? -17.141 -25.828 6.23 1 97.94 35 GLY B N 1
ATOM 1764 C CA . GLY B 1 35 ? -18.031 -26.344 5.199 1 97.94 35 GLY B CA 1
ATOM 1765 C C . GLY B 1 35 ? -17.562 -26 3.795 1 97.94 35 GLY B C 1
ATOM 1766 O O . GLY B 1 35 ? -18.281 -26.281 2.822 1 97.94 35 GLY B O 1
ATOM 1767 N N . SER B 1 36 ? -16.422 -25.438 3.674 1 98.62 36 SER B N 1
ATOM 1768 C CA . SER B 1 36 ? -15.961 -25.047 2.35 1 98.62 36 SER B CA 1
ATOM 1769 C C . SER B 1 36 ? -15.57 -26.25 1.508 1 98.62 36 SER B C 1
ATOM 1771 O O . SER B 1 36 ? -14.953 -27.188 2.01 1 98.62 36 SER B O 1
ATOM 1773 N N . SER B 1 37 ? -15.844 -26.172 0.194 1 98.62 37 SER B N 1
ATOM 1774 C CA . SER B 1 37 ? -15.469 -27.219 -0.742 1 98.62 37 SER B CA 1
ATOM 1775 C C . SER B 1 37 ? -14.32 -26.781 -1.642 1 98.62 37 SER B C 1
ATOM 1777 O O . SER B 1 37 ? -13.773 -27.578 -2.396 1 98.62 37 SER B O 1
ATOM 1779 N N . SER B 1 38 ? -13.961 -25.531 -1.545 1 98.75 38 SER B N 1
ATOM 1780 C CA . SER B 1 38 ? -13.008 -25.062 -2.543 1 98.75 38 SER B CA 1
ATOM 1781 C C . SER B 1 38 ? -11.711 -24.594 -1.89 1 98.75 38 SER B C 1
ATOM 1783 O O . SER B 1 38 ? -10.656 -24.609 -2.52 1 98.75 38 SER B O 1
ATOM 1785 N N . ARG B 1 39 ? -11.711 -24.156 -0.674 1 98.81 39 ARG B N 1
ATOM 1786 C CA . ARG B 1 39 ? -10.602 -23.406 -0.091 1 98.81 39 ARG B CA 1
ATOM 1787 C C . ARG B 1 39 ? -9.367 -24.297 0.042 1 98.81 39 ARG B C 1
ATOM 1789 O O . ARG B 1 39 ? -8.242 -23.828 -0.176 1 98.81 39 ARG B O 1
ATOM 1796 N N . ALA B 1 40 ? -9.555 -25.516 0.426 1 98.75 40 ALA B N 1
ATOM 1797 C CA . ALA B 1 40 ? -8.414 -26.422 0.535 1 98.75 40 ALA B CA 1
ATOM 1798 C C . ALA B 1 40 ? -7.723 -26.594 -0.815 1 98.75 40 ALA B C 1
ATOM 1800 O O . ALA B 1 40 ? -6.492 -26.531 -0.903 1 98.75 40 ALA B O 1
ATOM 1801 N N . ARG B 1 41 ? -8.508 -26.828 -1.808 1 98.69 41 ARG B N 1
ATOM 1802 C CA . ARG B 1 41 ? -7.965 -26.969 -3.154 1 98.69 41 ARG B CA 1
ATOM 1803 C C . ARG B 1 41 ? -7.262 -25.703 -3.609 1 98.69 41 ARG B C 1
ATOM 1805 O O . ARG B 1 41 ? -6.168 -25.75 -4.18 1 98.69 41 ARG B O 1
ATOM 1812 N N . LEU B 1 42 ? -7.902 -24.562 -3.4 1 98.81 42 LEU B N 1
ATOM 1813 C CA . LEU B 1 42 ? -7.34 -23.281 -3.812 1 98.81 42 LEU B CA 1
ATOM 1814 C C . LEU B 1 42 ? -6.027 -23 -3.082 1 98.81 42 LEU B C 1
ATOM 1816 O O . LEU B 1 42 ? -5.066 -22.516 -3.684 1 98.81 42 LEU B O 1
ATOM 1820 N N . PHE B 1 43 ? -5.992 -23.328 -1.797 1 98.88 43 PHE B N 1
ATOM 1821 C CA . PHE B 1 43 ? -4.754 -23.156 -1.049 1 98.88 43 PHE B CA 1
ATOM 1822 C C . PHE B 1 43 ? -3.66 -24.062 -1.593 1 98.88 43 PHE B C 1
ATOM 1824 O O . PHE B 1 43 ? -2.502 -23.656 -1.708 1 98.88 43 PHE B O 1
ATOM 1831 N N . GLY B 1 44 ? -4.035 -25.266 -1.872 1 98.81 44 GLY B N 1
ATOM 1832 C CA . GLY B 1 44 ? -3.084 -26.141 -2.518 1 98.81 44 GLY B CA 1
ATOM 1833 C C . GLY B 1 44 ? -2.529 -25.594 -3.814 1 98.81 44 GLY B C 1
ATOM 1834 O O . GLY B 1 44 ? -1.33 -25.688 -4.078 1 98.81 44 GLY B O 1
ATOM 1835 N N . GLY B 1 45 ? -3.42 -25.031 -4.625 1 98.81 45 GLY B N 1
ATOM 1836 C CA . GLY B 1 45 ? -2.99 -24.375 -5.848 1 98.81 45 GLY B CA 1
ATOM 1837 C C . GLY B 1 45 ? -2.055 -23.203 -5.602 1 98.81 45 GLY B C 1
ATOM 1838 O O . GLY B 1 45 ? -1.077 -23.016 -6.328 1 98.81 45 GLY B O 1
ATOM 1839 N N . LEU B 1 46 ? -2.348 -22.438 -4.59 1 98.75 46 LEU B N 1
ATOM 1840 C CA . LEU B 1 46 ? -1.481 -21.328 -4.195 1 98.75 46 LEU B CA 1
ATOM 1841 C C . LEU B 1 46 ? -0.089 -21.844 -3.83 1 98.75 46 LEU B C 1
ATOM 1843 O O . LEU B 1 46 ? 0.916 -21.266 -4.25 1 98.75 46 LEU B O 1
ATOM 1847 N N . VAL B 1 47 ? -0.03 -22.891 -3.076 1 98.75 47 VAL B N 1
ATOM 1848 C CA . VAL B 1 47 ? 1.238 -23.484 -2.67 1 98.75 47 VAL B CA 1
ATOM 1849 C C . VAL B 1 47 ? 1.997 -23.984 -3.9 1 98.75 47 VAL B C 1
ATOM 1851 O O . VAL B 1 47 ? 3.201 -23.75 -4.027 1 98.75 47 VAL B O 1
ATOM 1854 N N . GLU B 1 48 ? 1.326 -24.609 -4.836 1 98.75 48 GLU B N 1
ATOM 1855 C CA . GLU B 1 48 ? 1.955 -25.062 -6.07 1 98.75 48 GLU B CA 1
ATOM 1856 C C . GLU B 1 48 ? 2.504 -23.906 -6.879 1 98.75 48 GLU B C 1
ATOM 1858 O O . GLU B 1 48 ? 3.574 -24 -7.48 1 98.75 48 GLU B O 1
ATOM 1863 N N . TYR B 1 49 ? 1.74 -22.875 -6.93 1 98.5 49 TYR B N 1
ATOM 1864 C CA . TYR B 1 49 ? 2.182 -21.672 -7.621 1 98.5 49 TYR B CA 1
ATOM 1865 C C . TYR B 1 49 ? 3.479 -21.141 -7.02 1 98.5 49 TYR B C 1
ATOM 1867 O O . TYR B 1 49 ? 4.41 -20.781 -7.75 1 98.5 49 TYR B O 1
ATOM 1875 N N . LEU B 1 50 ? 3.566 -21.141 -5.695 1 98.69 50 LEU B N 1
ATOM 1876 C CA . LEU B 1 50 ? 4.762 -20.672 -5.004 1 98.69 50 LEU B CA 1
ATOM 1877 C C . LEU B 1 50 ? 5.926 -21.625 -5.219 1 98.69 50 LEU B C 1
ATOM 1879 O O . LEU B 1 50 ? 7.074 -21.203 -5.352 1 98.69 50 LEU B O 1
ATOM 1883 N N . ILE B 1 51 ? 5.637 -22.875 -5.273 1 98.56 51 ILE B N 1
ATOM 1884 C CA . ILE B 1 51 ? 6.668 -23.875 -5.562 1 98.56 51 ILE B CA 1
ATOM 1885 C C . ILE B 1 51 ? 7.219 -23.656 -6.969 1 98.56 51 ILE B C 1
ATOM 1887 O O . ILE B 1 51 ? 8.422 -23.75 -7.191 1 98.56 51 ILE B O 1
ATOM 1891 N N . ALA B 1 52 ? 6.309 -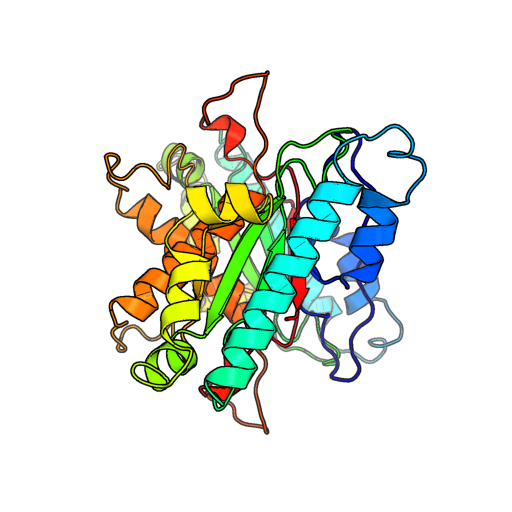23.359 -7.895 1 98.12 52 ALA B N 1
ATOM 1892 C CA . ALA B 1 52 ? 6.746 -23.078 -9.266 1 98.12 52 ALA B CA 1
ATOM 1893 C C . ALA B 1 52 ? 7.723 -21.906 -9.297 1 98.12 52 ALA B C 1
ATOM 1895 O O . ALA B 1 52 ? 8.695 -21.938 -10.055 1 98.12 52 ALA B O 1
ATOM 1896 N N . TRP B 1 53 ? 7.5 -20.891 -8.523 1 98.19 53 TRP B N 1
ATOM 1897 C CA . TRP B 1 53 ? 8.422 -19.766 -8.43 1 98.19 53 TRP B CA 1
ATOM 1898 C C . TRP B 1 53 ? 9.773 -20.219 -7.875 1 98.19 53 TRP B C 1
ATOM 1900 O O . TRP B 1 53 ? 10.82 -19.766 -8.344 1 98.19 53 TRP B O 1
ATOM 1910 N N . GLU B 1 54 ? 9.734 -21.094 -6.867 1 98.12 54 GLU B N 1
ATOM 1911 C CA . GLU B 1 54 ? 10.969 -21.609 -6.301 1 98.12 54 GLU B CA 1
ATOM 1912 C C . GLU B 1 54 ? 11.758 -22.406 -7.336 1 98.12 54 GLU B C 1
ATOM 1914 O O . GLU B 1 54 ? 12.992 -22.359 -7.363 1 98.12 54 GLU B O 1
ATOM 1919 N N . ASP B 1 55 ? 11.047 -23.156 -8.094 1 97.88 55 ASP B N 1
ATOM 1920 C CA . ASP B 1 55 ? 11.688 -23.922 -9.156 1 97.88 55 ASP B CA 1
ATOM 1921 C C . ASP B 1 55 ? 12.398 -23 -10.148 1 97.88 55 ASP B C 1
ATOM 1923 O O . ASP B 1 55 ? 13.539 -23.266 -10.531 1 97.88 55 ASP B O 1
ATOM 1927 N N . VAL B 1 56 ? 11.703 -21.953 -10.539 1 97.81 56 VAL B N 1
ATOM 1928 C CA . VAL B 1 56 ? 12.289 -21 -11.469 1 97.81 56 VAL B CA 1
ATOM 1929 C C . VAL B 1 56 ? 13.523 -20.359 -10.836 1 97.81 56 VAL B C 1
ATOM 1931 O O . VAL B 1 56 ? 14.562 -20.219 -11.492 1 97.81 56 VAL B O 1
ATOM 1934 N N . GLN B 1 57 ? 13.414 -19.969 -9.586 1 98.12 57 GLN B N 1
ATOM 1935 C CA . GLN B 1 57 ? 14.539 -19.406 -8.852 1 98.12 57 GLN B CA 1
ATOM 1936 C C . GLN B 1 57 ? 15.75 -20.328 -8.898 1 98.12 57 GLN B C 1
ATOM 1938 O O . GLN B 1 57 ? 16.859 -19.891 -9.219 1 98.12 57 GLN B O 1
ATOM 1943 N N . ALA B 1 58 ? 15.523 -21.562 -8.633 1 97.81 58 ALA B N 1
ATOM 1944 C CA . ALA B 1 58 ? 16.594 -22.562 -8.594 1 97.81 58 ALA B CA 1
ATOM 1945 C C . ALA B 1 58 ? 17.188 -22.797 -9.977 1 97.81 58 ALA B C 1
ATOM 1947 O O . ALA B 1 58 ? 18.406 -22.844 -10.133 1 97.81 58 ALA B O 1
ATOM 1948 N N . MET B 1 59 ? 16.391 -22.906 -10.969 1 97.88 59 MET B N 1
ATOM 1949 C CA . MET B 1 59 ? 16.828 -23.25 -12.32 1 97.88 59 MET B CA 1
ATOM 1950 C C . MET B 1 59 ? 17.656 -22.125 -12.922 1 97.88 59 MET B C 1
ATOM 1952 O O . MET B 1 59 ? 18.609 -22.375 -13.664 1 97.88 59 MET B O 1
ATOM 1956 N N . THR B 1 60 ? 17.312 -20.906 -12.586 1 97.81 60 THR B N 1
ATOM 1957 C CA . THR B 1 60 ? 17.984 -19.766 -13.188 1 97.81 60 THR B CA 1
ATOM 1958 C C . THR B 1 60 ? 19.281 -19.438 -12.438 1 97.81 60 THR B C 1
ATOM 1960 O O . THR B 1 60 ? 20.125 -18.703 -12.953 1 97.81 60 THR B O 1
ATOM 1963 N N . SER B 1 61 ? 19.391 -19.875 -11.227 1 96.38 61 SER B N 1
ATOM 1964 C CA . SER B 1 61 ? 20.5 -19.516 -10.352 1 96.38 61 SER B CA 1
ATOM 1965 C C . SER B 1 61 ? 20.656 -18 -10.266 1 96.38 61 SER B C 1
ATOM 1967 O O . SER B 1 61 ? 21.766 -17.469 -10.383 1 96.38 61 SER B O 1
ATOM 1969 N N . ALA B 1 62 ? 19.516 -17.375 -10.188 1 96.62 62 ALA B N 1
ATOM 1970 C CA . ALA B 1 62 ? 19.5 -15.906 -10.148 1 96.62 62 ALA B CA 1
ATOM 1971 C C . ALA B 1 62 ? 20.203 -15.383 -8.906 1 96.62 62 ALA B C 1
ATOM 1973 O O . ALA B 1 62 ? 20.062 -15.945 -7.82 1 96.62 62 ALA B O 1
ATOM 1974 N N . ASN B 1 63 ? 20.969 -14.281 -9.07 1 95.94 63 ASN B N 1
ATOM 1975 C CA . ASN B 1 63 ? 21.547 -13.562 -7.934 1 95.94 63 ASN B CA 1
ATOM 1976 C C . ASN B 1 63 ? 20.531 -12.609 -7.301 1 95.94 63 ASN B C 1
ATOM 1978 O O . ASN B 1 63 ? 20.453 -11.438 -7.676 1 95.94 63 ASN B O 1
ATOM 1982 N N . GLY B 1 64 ? 19.781 -13.141 -6.395 1 96.5 64 GLY B N 1
ATOM 1983 C CA . GLY B 1 64 ? 18.688 -12.43 -5.758 1 96.5 64 GLY B CA 1
ATOM 1984 C C . GLY B 1 64 ? 17.344 -13.125 -5.934 1 96.5 64 GLY B C 1
ATOM 1985 O O . GLY B 1 64 ? 17.203 -14.023 -6.762 1 96.5 64 GLY B O 1
ATOM 1986 N N . ARG B 1 65 ? 16.438 -12.734 -5.223 1 97.5 65 ARG B N 1
ATOM 1987 C CA . ARG B 1 65 ? 15.102 -13.328 -5.273 1 97.5 65 ARG B CA 1
ATOM 1988 C C . ARG B 1 65 ? 14.289 -12.773 -6.441 1 97.5 65 ARG B C 1
ATOM 1990 O O . ARG B 1 65 ? 14.195 -11.555 -6.609 1 97.5 65 ARG B O 1
ATOM 1997 N N . ILE B 1 66 ? 13.734 -13.594 -7.242 1 98.5 66 ILE B N 1
ATOM 1998 C CA . ILE B 1 66 ? 12.906 -13.164 -8.359 1 98.5 66 ILE B CA 1
ATOM 1999 C C . ILE B 1 66 ? 11.539 -12.719 -7.848 1 98.5 66 ILE B C 1
ATOM 2001 O O . ILE B 1 66 ? 11.109 -11.594 -8.109 1 98.5 66 ILE B O 1
ATOM 2005 N N . LEU B 1 67 ? 10.836 -13.609 -7.176 1 98.69 67 LEU B N 1
ATOM 2006 C CA . LEU B 1 67 ? 9.594 -13.227 -6.516 1 98.69 67 LEU B CA 1
ATOM 2007 C C . LEU B 1 67 ? 9.867 -12.609 -5.148 1 98.69 67 LEU B C 1
ATOM 2009 O O . LEU B 1 67 ? 10.344 -13.289 -4.238 1 98.69 67 LEU B O 1
ATOM 2013 N N . LYS B 1 68 ? 9.594 -11.391 -4.984 1 98.38 68 LYS B N 1
ATOM 2014 C CA . LYS B 1 68 ? 9.883 -10.695 -3.734 1 98.38 68 LYS B CA 1
ATOM 2015 C C . LYS B 1 68 ? 8.797 -10.953 -2.693 1 98.38 68 LYS B C 1
ATOM 2017 O O . LYS B 1 68 ? 9.094 -11.156 -1.515 1 98.38 68 LYS B O 1
ATOM 2022 N N . SER B 1 69 ? 7.566 -10.867 -3.074 1 98.5 69 SER B N 1
ATOM 2023 C CA . SER B 1 69 ? 6.402 -11.094 -2.227 1 98.5 69 SER B CA 1
ATOM 2024 C C . SER B 1 69 ? 5.156 -11.383 -3.061 1 98.5 69 SER B C 1
ATOM 2026 O O . SER B 1 69 ? 5.199 -11.312 -4.293 1 98.5 69 SER B O 1
ATOM 2028 N N . LEU B 1 70 ? 4.188 -11.812 -2.445 1 98.81 70 LEU B N 1
ATOM 2029 C CA . LEU B 1 70 ? 2.883 -12.078 -3.047 1 98.81 70 LEU B CA 1
ATOM 2030 C C . LEU B 1 70 ? 1.769 -11.414 -2.242 1 98.81 70 LEU B C 1
ATOM 2032 O O . LEU B 1 70 ? 1.622 -11.68 -1.046 1 98.81 70 LEU B O 1
ATOM 2036 N N . TRP B 1 71 ? 1.05 -10.445 -2.9 1 98.88 71 TRP B N 1
ATOM 2037 C CA . TRP B 1 71 ? -0.163 -9.914 -2.287 1 98.88 71 TRP B CA 1
ATOM 2038 C C . TRP B 1 71 ? -1.356 -10.82 -2.562 1 98.88 71 TRP B C 1
ATOM 2040 O O . TRP B 1 71 ? -1.517 -11.328 -3.678 1 98.88 71 TRP B O 1
ATOM 2050 N N . LEU B 1 72 ? -2.158 -11.117 -1.543 1 98.88 72 LEU B N 1
ATOM 2051 C CA . LEU B 1 72 ? -3.373 -11.914 -1.668 1 98.88 72 LEU B CA 1
ATOM 2052 C C . LEU B 1 72 ? -4.602 -11.102 -1.279 1 98.88 72 LEU B C 1
ATOM 2054 O O . LEU B 1 72 ? -4.609 -10.438 -0.239 1 98.88 72 LEU B O 1
ATOM 2058 N N . ALA B 1 73 ? -5.582 -11.133 -2.125 1 98.06 73 ALA B N 1
ATOM 2059 C CA . ALA B 1 73 ? -6.805 -10.359 -1.929 1 98.06 73 ALA B CA 1
ATOM 2060 C C . ALA B 1 73 ? -8.023 -11.117 -2.439 1 98.06 73 ALA B C 1
ATOM 2062 O O . ALA B 1 73 ? -8.047 -12.344 -2.436 1 98.06 73 ALA B O 1
ATOM 2063 N N . GLY B 1 74 ? -9.078 -10.477 -2.59 1 96.31 74 GLY B N 1
ATOM 2064 C CA . GLY B 1 74 ? -10.258 -11.062 -3.213 1 96.31 74 GLY B CA 1
ATOM 2065 C C . GLY B 1 74 ? -11.07 -11.922 -2.268 1 96.31 74 GLY B C 1
ATOM 2066 O O . GLY B 1 74 ? -10.953 -11.789 -1.047 1 96.31 74 GLY B O 1
ATOM 2067 N N . SER B 1 75 ? -11.844 -12.773 -2.818 1 96.88 75 SER B N 1
ATOM 2068 C CA . SER B 1 75 ? -12.82 -13.562 -2.068 1 96.88 75 SER B CA 1
ATOM 2069 C C . SER B 1 75 ? -12.125 -14.602 -1.191 1 96.88 75 SER B C 1
ATOM 2071 O O . SER B 1 75 ? -12.664 -15 -0.152 1 96.88 75 SER B O 1
ATOM 2073 N N . PHE B 1 76 ? -10.961 -15.047 -1.528 1 98.5 76 PHE B N 1
ATOM 2074 C CA . PHE B 1 76 ? -10.258 -16.047 -0.734 1 98.5 76 PHE B CA 1
ATOM 2075 C C . PHE B 1 76 ? -9.898 -15.492 0.641 1 98.5 76 PHE B C 1
ATOM 2077 O O . PHE B 1 76 ? -9.891 -16.234 1.63 1 98.5 76 PHE B O 1
ATOM 2084 N N . THR B 1 77 ? -9.586 -14.164 0.751 1 98.44 77 THR B N 1
ATOM 2085 C CA . THR B 1 77 ? -9.234 -13.547 2.023 1 98.44 77 THR B CA 1
ATOM 2086 C C . THR B 1 77 ? -10.438 -12.828 2.623 1 98.44 77 THR B C 1
ATOM 2088 O O . THR B 1 77 ? -10.297 -11.75 3.205 1 98.44 77 THR B O 1
ATOM 2091 N N . SER B 1 78 ? -11.625 -13.336 2.387 1 98.12 78 SER B N 1
ATOM 2092 C CA . SER B 1 78 ? -12.883 -12.812 2.906 1 98.12 78 SER B CA 1
ATOM 2093 C C . SER B 1 78 ? -13.719 -13.914 3.555 1 98.12 78 SER B C 1
ATOM 2095 O O . SER B 1 78 ? -13.234 -15.039 3.74 1 98.12 78 SER B O 1
ATOM 2097 N N . SER B 1 79 ? -14.969 -13.617 3.898 1 98.12 79 SER B N 1
ATOM 2098 C CA . SER B 1 79 ? -15.852 -14.578 4.562 1 98.12 79 SER B CA 1
ATOM 2099 C C . SER B 1 79 ? -16.547 -15.484 3.549 1 98.12 79 SER B C 1
ATOM 2101 O O . SER B 1 79 ? -17.328 -16.344 3.924 1 98.12 79 SER B O 1
ATOM 2103 N N . VAL B 1 80 ? -16.297 -15.266 2.279 1 97.56 80 VAL B N 1
ATOM 2104 C CA . VAL B 1 80 ? -16.906 -16.109 1.265 1 97.56 80 VAL B CA 1
ATOM 2105 C C . VAL B 1 80 ? -16.531 -17.578 1.511 1 97.56 80 VAL B C 1
ATOM 2107 O O . VAL B 1 80 ? -15.336 -17.906 1.591 1 97.56 80 VAL B O 1
ATOM 2110 N N . VAL B 1 81 ? -17.438 -18.406 1.611 1 98.5 81 VAL B N 1
ATOM 2111 C CA . VAL B 1 81 ? -17.203 -19.781 2.027 1 98.5 81 VAL B CA 1
ATOM 2112 C C . VAL B 1 81 ? -16.516 -20.547 0.894 1 98.5 81 VAL B C 1
ATOM 2114 O O . VAL B 1 81 ? -15.562 -21.297 1.124 1 98.5 81 VAL B O 1
ATOM 2117 N N . ASP B 1 82 ? -17 -20.344 -0.328 1 98.69 82 ASP B N 1
ATOM 2118 C CA . ASP B 1 82 ? -16.453 -21.078 -1.47 1 98.69 82 ASP B CA 1
ATOM 2119 C C . ASP B 1 82 ? -15.969 -20.125 -2.553 1 98.69 82 ASP B C 1
ATOM 2121 O O . ASP B 1 82 ? -16.594 -19.984 -3.604 1 98.69 82 ASP B O 1
ATOM 2125 N N . PRO B 1 83 ? -14.836 -19.484 -2.312 1 98.44 83 PRO B N 1
ATOM 2126 C CA . PRO B 1 83 ? -14.273 -18.656 -3.379 1 98.44 83 PRO B CA 1
ATOM 2127 C C . PRO B 1 83 ? -13.922 -19.453 -4.629 1 98.44 83 PRO B C 1
ATOM 2129 O O . PRO B 1 83 ? -13.734 -20.672 -4.555 1 98.44 83 PRO B O 1
ATOM 2132 N N . ARG B 1 84 ? -13.758 -18.781 -5.75 1 97.56 84 ARG B N 1
ATOM 2133 C CA . ARG B 1 84 ? -13.531 -19.453 -7.027 1 97.56 84 ARG B CA 1
ATOM 2134 C C . ARG B 1 84 ? -12.055 -19.453 -7.398 1 97.56 84 ARG B C 1
ATOM 2136 O O . ARG B 1 84 ? -11.617 -20.234 -8.242 1 97.56 84 ARG B O 1
ATOM 2143 N N . ASP B 1 85 ? -11.383 -18.547 -6.844 1 98.31 85 ASP B N 1
ATOM 2144 C CA . ASP B 1 85 ? -9.953 -18.406 -7.098 1 98.31 85 ASP B CA 1
ATOM 2145 C C . ASP B 1 85 ? -9.258 -17.672 -5.961 1 98.31 85 ASP B C 1
ATOM 2147 O O . ASP B 1 85 ? -9.891 -17.328 -4.961 1 98.31 85 ASP B O 1
ATOM 2151 N N . VAL B 1 86 ? -7.949 -17.547 -6.062 1 98.56 86 VAL B N 1
ATOM 2152 C CA . VAL B 1 86 ? -7.125 -16.703 -5.219 1 98.56 86 VAL B CA 1
ATOM 2153 C C . VAL B 1 86 ? -6.586 -15.523 -6.039 1 98.56 86 VAL B C 1
ATOM 2155 O O . VAL B 1 86 ? -5.797 -15.719 -6.965 1 98.56 86 VAL B O 1
ATOM 2158 N N . ASP B 1 87 ? -7.027 -14.336 -5.754 1 98.31 87 ASP B N 1
ATOM 2159 C CA . ASP B 1 87 ? -6.465 -13.156 -6.398 1 98.31 87 ASP B CA 1
ATOM 2160 C C . ASP B 1 87 ? -5.082 -12.828 -5.84 1 98.31 87 ASP B C 1
ATOM 2162 O O . ASP B 1 87 ? -4.902 -12.75 -4.621 1 98.31 87 ASP B O 1
ATOM 2166 N N . ALA B 1 88 ? -4.18 -12.594 -6.727 1 98.56 88 ALA B N 1
ATOM 2167 C CA . ALA B 1 88 ? -2.818 -12.414 -6.23 1 98.56 88 ALA B CA 1
ATOM 2168 C C . ALA B 1 88 ? -2.051 -11.414 -7.09 1 98.56 88 ALA B C 1
ATOM 2170 O O . ALA B 1 88 ? -2.283 -11.32 -8.297 1 98.56 88 ALA B O 1
ATOM 2171 N N . THR B 1 89 ? -1.211 -10.641 -6.48 1 98.75 89 THR B N 1
ATOM 2172 C CA . THR B 1 89 ? -0.23 -9.781 -7.141 1 98.75 89 THR B CA 1
ATOM 2173 C C . THR B 1 89 ? 1.189 -10.234 -6.812 1 98.75 89 THR B C 1
ATOM 2175 O O . THR B 1 89 ? 1.724 -9.906 -5.75 1 98.75 89 THR B O 1
ATOM 2178 N N . PRO B 1 90 ? 1.791 -11.055 -7.703 1 98.81 90 PRO B N 1
ATOM 2179 C CA . PRO B 1 90 ? 3.225 -11.297 -7.516 1 98.81 90 PRO B CA 1
ATOM 2180 C C . PRO B 1 90 ? 4.066 -10.039 -7.73 1 98.81 90 PRO B C 1
ATOM 2182 O O . PRO B 1 90 ? 3.955 -9.391 -8.773 1 98.81 90 PRO B O 1
ATOM 2185 N N . ILE B 1 91 ? 4.836 -9.656 -6.75 1 98.81 91 ILE B N 1
ATOM 2186 C CA . ILE B 1 91 ? 5.836 -8.594 -6.871 1 98.81 91 ILE B CA 1
ATOM 2187 C C . ILE B 1 91 ? 7.152 -9.188 -7.371 1 98.81 91 ILE B C 1
ATOM 2189 O O . ILE B 1 91 ? 7.879 -9.828 -6.609 1 98.81 91 ILE B O 1
ATOM 2193 N N . VAL B 1 92 ? 7.398 -8.945 -8.625 1 98.69 92 VAL B N 1
ATOM 2194 C CA . VAL B 1 92 ? 8.539 -9.562 -9.289 1 98.69 92 VAL B CA 1
ATOM 2195 C C . VAL B 1 92 ? 9.695 -8.57 -9.359 1 98.69 92 VAL B C 1
ATOM 2197 O O . VAL B 1 92 ? 9.516 -7.422 -9.773 1 98.69 92 VAL B O 1
ATOM 2200 N N . ASN B 1 93 ? 10.852 -9.016 -8.93 1 98.62 93 ASN B N 1
ATOM 2201 C CA . ASN B 1 93 ? 12.047 -8.195 -9.078 1 98.62 93 ASN B CA 1
ATOM 2202 C C . ASN B 1 93 ? 12.438 -8.031 -10.539 1 98.62 93 ASN B C 1
ATOM 2204 O O . ASN B 1 93 ? 13.047 -8.93 -11.125 1 98.62 93 ASN B O 1
ATOM 2208 N N . GLY B 1 94 ? 12.094 -6.887 -11.055 1 98.25 94 GLY B N 1
ATOM 2209 C CA . GLY B 1 94 ? 12.336 -6.66 -12.469 1 98.25 94 GLY B CA 1
ATOM 2210 C C . GLY B 1 94 ? 13.805 -6.727 -12.844 1 98.25 94 GLY B C 1
ATOM 2211 O O . GLY B 1 94 ? 14.164 -7.246 -13.906 1 98.25 94 GLY B O 1
ATOM 2212 N N . VAL B 1 95 ? 14.648 -6.238 -11.977 1 97.81 95 VAL B N 1
ATOM 2213 C CA . VAL B 1 95 ? 16.094 -6.211 -12.227 1 97.81 95 VAL B CA 1
ATOM 2214 C C . VAL B 1 95 ? 16.625 -7.637 -12.281 1 97.81 95 VAL B C 1
ATOM 2216 O O . VAL B 1 95 ? 17.344 -8 -13.211 1 97.81 95 VAL B O 1
ATOM 2219 N N . VAL B 1 96 ? 16.234 -8.445 -11.336 1 97.94 96 VAL B N 1
ATOM 2220 C CA . VAL B 1 96 ? 16.703 -9.828 -11.273 1 97.94 96 VAL B CA 1
ATOM 2221 C C . VAL B 1 96 ? 16.109 -10.625 -12.43 1 97.94 96 VAL B C 1
ATOM 2223 O O . VAL B 1 96 ? 16.812 -11.391 -13.094 1 97.94 96 VAL B O 1
ATOM 2226 N N . ALA B 1 97 ? 14.836 -10.461 -12.672 1 98.19 97 ALA B N 1
ATOM 2227 C CA . ALA B 1 97 ? 14.18 -11.164 -13.773 1 98.19 97 ALA B CA 1
ATOM 2228 C C . ALA B 1 97 ? 14.875 -10.875 -15.102 1 98.19 97 ALA B C 1
ATOM 2230 O O . ALA B 1 97 ? 15.086 -11.781 -15.906 1 98.19 97 ALA B O 1
ATOM 2231 N N . ASP B 1 98 ? 15.25 -9.648 -15.328 1 97.88 98 ASP B N 1
ATOM 2232 C CA . ASP B 1 98 ? 15.914 -9.266 -16.578 1 97.88 98 ASP B CA 1
ATOM 2233 C C . ASP B 1 98 ? 17.328 -9.836 -16.641 1 97.88 98 ASP B C 1
ATOM 2235 O O . ASP B 1 98 ? 17.812 -10.172 -17.719 1 97.88 98 ASP B O 1
ATOM 2239 N N . SER B 1 99 ? 17.969 -9.961 -15.539 1 97.88 99 SER B N 1
ATOM 2240 C CA . SER B 1 99 ? 19.359 -10.398 -15.492 1 97.88 99 SER B CA 1
ATOM 2241 C C . SER B 1 99 ? 19.484 -11.867 -15.875 1 97.88 99 SER B C 1
ATOM 2243 O O . SER B 1 99 ? 20.578 -12.328 -16.203 1 97.88 99 SER B O 1
ATOM 2245 N N . VAL B 1 100 ? 18.406 -12.609 -15.836 1 97.88 100 VAL B N 1
ATOM 2246 C CA . VAL B 1 100 ? 18.516 -14.047 -16.062 1 97.88 100 VAL B CA 1
ATOM 2247 C C . VAL B 1 100 ? 17.953 -14.398 -17.438 1 97.88 100 VAL B C 1
ATOM 2249 O O . VAL B 1 100 ? 17.875 -15.57 -17.812 1 97.88 100 VAL B O 1
ATOM 2252 N N . VAL B 1 101 ? 17.516 -13.43 -18.156 1 95.94 101 VAL B N 1
ATOM 2253 C CA . VAL B 1 101 ? 16.984 -13.68 -19.484 1 95.94 101 VAL B CA 1
ATOM 2254 C C . VAL B 1 101 ? 17.984 -14.5 -20.297 1 95.94 101 VAL B C 1
ATOM 2256 O O . VAL B 1 101 ? 19.172 -14.188 -20.312 1 95.94 101 VAL B O 1
ATOM 2259 N N . GLY B 1 102 ? 17.516 -15.531 -20.875 1 95.06 102 GLY B N 1
ATOM 2260 C CA . GLY B 1 102 ? 18.375 -16.391 -21.688 1 95.06 102 GLY B CA 1
ATOM 2261 C C . GLY B 1 102 ? 18.922 -17.578 -20.938 1 95.06 102 GLY B C 1
ATOM 2262 O O . GLY B 1 102 ? 19.406 -18.547 -21.547 1 95.06 102 GLY B O 1
ATOM 2263 N N . ARG B 1 103 ? 18.859 -17.516 -19.641 1 94.88 103 ARG B N 1
ATOM 2264 C CA . ARG B 1 103 ? 19.312 -18.656 -18.844 1 94.88 103 ARG B CA 1
ATOM 2265 C C . ARG B 1 103 ? 18.266 -19.766 -18.828 1 94.88 103 ARG B C 1
ATOM 2267 O O . ARG B 1 103 ? 17.094 -19.516 -19.125 1 94.88 103 ARG B O 1
ATOM 2274 N N . PRO B 1 104 ? 18.75 -20.953 -18.547 1 93.94 104 PRO B N 1
ATOM 2275 C CA . PRO B 1 104 ? 17.781 -22.031 -18.328 1 93.94 104 PRO B CA 1
ATOM 2276 C C . PRO B 1 104 ? 16.75 -21.688 -17.266 1 93.94 104 PRO B C 1
ATOM 2278 O O . PRO B 1 104 ? 17.094 -21.141 -16.203 1 93.94 104 PRO B O 1
ATOM 2281 N N . GLY B 1 105 ? 15.391 -21.859 -17.578 1 93.5 105 GLY B N 1
ATOM 2282 C CA . GLY B 1 105 ? 14.328 -21.641 -16.609 1 93.5 105 GLY B CA 1
ATOM 2283 C C . GLY B 1 105 ? 13.711 -20.25 -16.703 1 93.5 105 GLY B C 1
ATOM 2284 O O . GLY B 1 105 ? 12.633 -20.016 -16.156 1 93.5 105 GLY B O 1
ATOM 2285 N N . SER B 1 106 ? 14.43 -19.375 -17.438 1 94.31 106 SER B N 1
ATOM 2286 C CA . SER B 1 106 ? 14 -17.984 -17.438 1 94.31 106 SER B CA 1
ATOM 2287 C C . SER B 1 106 ? 12.633 -17.828 -18.094 1 94.31 106 SER B C 1
ATOM 2289 O O . SER B 1 106 ? 11.875 -16.906 -17.766 1 94.31 106 SER B O 1
ATOM 2291 N N . LYS B 1 107 ? 12.305 -18.734 -18.984 1 95.38 107 LYS B N 1
ATOM 2292 C CA . LYS B 1 107 ? 10.984 -18.688 -19.609 1 95.38 107 LYS B CA 1
ATOM 2293 C C . LYS B 1 107 ? 9.883 -18.938 -18.594 1 95.38 107 LYS B C 1
ATOM 2295 O O . LYS B 1 107 ? 8.727 -18.562 -18.812 1 95.38 107 LYS B O 1
ATOM 2300 N N . GLY B 1 108 ? 10.242 -19.578 -17.516 1 96.12 108 GLY B N 1
ATOM 2301 C CA . GLY B 1 108 ? 9.305 -19.844 -16.438 1 96.12 108 GLY B CA 1
ATOM 2302 C C . GLY B 1 108 ? 8.742 -18.594 -15.797 1 96.12 108 GLY B C 1
ATOM 2303 O O . GLY B 1 108 ? 7.605 -18.578 -15.328 1 96.12 108 GLY B O 1
ATOM 2304 N N . ILE B 1 109 ? 9.555 -17.5 -15.781 1 97 109 ILE B N 1
ATOM 2305 C CA . ILE B 1 109 ? 9.086 -16.25 -15.203 1 97 109 ILE B CA 1
ATOM 2306 C C . ILE B 1 109 ? 7.871 -15.742 -15.977 1 97 109 ILE B C 1
ATOM 2308 O O . ILE B 1 109 ? 6.836 -15.43 -15.383 1 97 109 ILE B O 1
ATOM 2312 N N . LYS B 1 110 ? 7.984 -15.734 -17.266 1 95.44 110 LYS B N 1
ATOM 2313 C CA . LYS B 1 110 ? 6.879 -15.289 -18.109 1 95.44 110 LYS B CA 1
ATOM 2314 C C . LYS B 1 110 ? 5.66 -16.188 -17.938 1 95.44 110 LYS B C 1
ATOM 2316 O O . LYS B 1 110 ? 4.523 -15.711 -17.922 1 95.44 110 LYS B O 1
ATOM 2321 N N . ARG B 1 111 ? 5.852 -17.469 -17.812 1 95.31 111 ARG B N 1
ATOM 2322 C CA . ARG B 1 111 ? 4.762 -18.422 -17.656 1 95.31 111 ARG B CA 1
ATOM 2323 C C . ARG B 1 111 ? 4 -18.172 -16.359 1 95.31 111 ARG B C 1
ATOM 2325 O O . ARG B 1 111 ? 2.811 -18.469 -16.25 1 95.31 111 ARG B O 1
ATOM 2332 N N . LEU B 1 112 ? 4.707 -17.578 -15.43 1 97.5 112 LEU B N 1
ATOM 2333 C CA . LEU B 1 112 ? 4.105 -17.406 -14.109 1 97.5 112 LEU B CA 1
ATOM 2334 C C . LEU B 1 112 ? 3.506 -16.016 -13.961 1 97.5 112 LEU B C 1
ATOM 2336 O O . LEU B 1 112 ? 2.902 -15.695 -12.938 1 97.5 112 LEU B O 1
ATOM 2340 N N . ILE B 1 113 ? 3.611 -15.117 -15.094 1 96.31 113 ILE B N 1
ATOM 2341 C CA . ILE B 1 113 ? 3.062 -13.781 -14.883 1 96.31 113 ILE B CA 1
ATOM 2342 C C . ILE B 1 113 ? 2.305 -13.328 -16.125 1 96.31 113 ILE B C 1
ATOM 2344 O O . ILE B 1 113 ? 1.696 -12.258 -16.141 1 96.31 113 ILE B O 1
ATOM 2348 N N . GLN B 1 114 ? 2.254 -13.953 -17.25 1 91.19 114 GLN B N 1
ATOM 2349 C CA . GLN B 1 114 ? 1.67 -13.414 -18.484 1 91.19 114 GLN B CA 1
ATOM 2350 C C . GLN B 1 114 ? 0.399 -14.172 -18.859 1 91.19 114 GLN B C 1
ATOM 2352 O O . GLN B 1 114 ? -0.534 -13.594 -19.406 1 91.19 114 GLN B O 1
ATOM 2357 N N . HIS B 1 115 ? 0.258 -15.484 -18.641 1 89.12 115 HIS B N 1
ATOM 2358 C CA . HIS B 1 115 ? -0.91 -16.25 -19.062 1 89.12 115 HIS B CA 1
ATOM 2359 C C . HIS B 1 115 ? -1.869 -16.469 -17.906 1 89.12 115 HIS B C 1
ATOM 2361 O O . HIS B 1 115 ? -1.944 -17.578 -17.375 1 89.12 115 HIS B O 1
ATOM 2367 N N . ARG B 1 116 ? -2.707 -15.383 -17.75 1 92.69 116 ARG B N 1
ATOM 2368 C CA . ARG B 1 116 ? -3.561 -15.352 -16.578 1 92.69 116 ARG B CA 1
ATOM 2369 C C . ARG B 1 116 ? -4.539 -16.516 -16.578 1 92.69 116 ARG B C 1
ATOM 2371 O O . ARG B 1 116 ? -4.727 -17.172 -15.547 1 92.69 116 ARG B O 1
ATOM 2378 N N . ASP B 1 117 ? -5.07 -16.797 -17.781 1 94 117 ASP B N 1
ATOM 2379 C CA . ASP B 1 117 ? -6.055 -17.859 -17.859 1 94 117 ASP B CA 1
ATOM 2380 C C . ASP B 1 117 ? -5.418 -19.219 -17.562 1 94 117 ASP B C 1
ATOM 2382 O O . ASP B 1 117 ? -6 -20.047 -16.859 1 94 117 ASP B O 1
ATOM 2386 N N . SER B 1 118 ? -4.27 -19.406 -18.078 1 95.19 118 SER B N 1
ATOM 2387 C CA . SER B 1 118 ? -3.57 -20.672 -17.844 1 95.19 118 SER B CA 1
ATOM 2388 C C . SER B 1 118 ? -3.156 -20.812 -16.375 1 95.19 118 SER B C 1
ATOM 2390 O O . SER B 1 118 ? -3.25 -21.891 -15.805 1 95.19 118 SER B O 1
ATOM 2392 N N . ILE B 1 119 ? -2.711 -19.766 -15.805 1 97.31 119 ILE B N 1
ATOM 2393 C CA . ILE B 1 119 ? -2.295 -19.766 -14.406 1 97.31 119 ILE B CA 1
ATOM 2394 C C . ILE B 1 119 ? -3.494 -20.062 -13.508 1 97.31 119 ILE B C 1
ATOM 2396 O O . ILE B 1 119 ? -3.41 -20.875 -12.594 1 97.31 119 ILE B O 1
ATOM 2400 N N . LYS B 1 120 ? -4.582 -19.422 -13.844 1 97.69 120 LYS B N 1
ATOM 2401 C CA . LYS B 1 120 ? -5.797 -19.656 -13.07 1 97.69 120 LYS B CA 1
ATOM 2402 C C . LYS B 1 120 ? -6.27 -21.094 -13.203 1 97.69 120 LYS B C 1
ATOM 2404 O O . LYS B 1 120 ? -6.66 -21.719 -12.211 1 97.69 120 LYS B O 1
ATOM 2409 N N . ALA B 1 121 ? -6.219 -21.625 -14.398 1 97.5 121 ALA B N 1
ATOM 2410 C CA . ALA B 1 121 ? -6.648 -23 -14.648 1 97.5 121 ALA B CA 1
ATOM 2411 C C . ALA B 1 121 ? -5.77 -24 -13.891 1 97.5 121 ALA B C 1
ATOM 2413 O O . ALA B 1 121 ? -6.27 -24.969 -13.328 1 97.5 121 ALA B O 1
ATOM 2414 N N . ARG B 1 122 ? -4.512 -23.703 -13.852 1 97.44 122 ARG B N 1
ATOM 2415 C CA . ARG B 1 122 ? -3.559 -24.656 -13.281 1 97.44 122 ARG B CA 1
ATOM 2416 C C . ARG B 1 122 ? -3.512 -24.547 -11.766 1 97.44 122 ARG B C 1
ATOM 2418 O O . ARG B 1 122 ? -3.465 -25.547 -11.062 1 97.44 122 ARG B O 1
ATOM 2425 N N . TYR B 1 123 ? -3.506 -23.297 -11.258 1 98.31 123 TYR B N 1
ATOM 2426 C CA . TYR B 1 123 ? -3.205 -23.109 -9.844 1 98.31 123 TYR B CA 1
ATOM 2427 C C . TYR B 1 123 ? -4.43 -22.609 -9.086 1 98.31 123 TYR B C 1
ATOM 2429 O O . TYR B 1 123 ? -4.457 -22.625 -7.852 1 98.31 123 TYR B O 1
ATOM 2437 N N . GLY B 1 124 ? -5.492 -22.109 -9.797 1 98.31 124 GLY B N 1
ATOM 2438 C CA . GLY B 1 124 ? -6.598 -21.453 -9.133 1 98.31 124 GLY B CA 1
ATOM 2439 C C . GLY B 1 124 ? -6.254 -20.062 -8.641 1 98.31 124 GLY B C 1
ATOM 2440 O O . GLY B 1 124 ? -6.91 -19.531 -7.746 1 98.31 124 GLY B O 1
ATOM 2441 N N . VAL B 1 125 ? -5.145 -19.5 -9.227 1 98.44 125 VAL B N 1
ATOM 2442 C CA . VAL B 1 125 ? -4.66 -18.188 -8.836 1 98.44 125 VAL B CA 1
ATOM 2443 C C . VAL B 1 125 ? -4.832 -17.203 -9.992 1 98.44 125 VAL B C 1
ATOM 2445 O O . VAL B 1 125 ? -4.375 -17.469 -11.109 1 98.44 125 VAL B O 1
ATOM 2448 N N . GLU B 1 126 ? -5.57 -16.141 -9.781 1 98 126 GLU B N 1
ATOM 2449 C CA . GLU B 1 126 ? -5.688 -15.055 -10.742 1 98 126 GLU B CA 1
ATOM 2450 C C . GLU B 1 126 ? -4.668 -13.953 -10.453 1 98 126 GLU B C 1
ATOM 2452 O O . GLU B 1 126 ? -4.699 -13.336 -9.391 1 98 126 GLU B O 1
ATOM 2457 N N . ILE B 1 127 ? -3.797 -13.641 -11.438 1 98 127 ILE B N 1
ATOM 2458 C CA . ILE B 1 127 ? -2.621 -12.852 -11.078 1 98 127 ILE B CA 1
ATOM 2459 C C . ILE B 1 127 ? -2.717 -11.461 -11.711 1 98 127 ILE B C 1
ATOM 2461 O O . ILE B 1 127 ? -3.219 -11.312 -12.828 1 98 127 ILE B O 1
ATOM 2465 N N . PHE B 1 128 ? -2.227 -10.484 -11.039 1 98 128 PHE B N 1
ATOM 2466 C CA . PHE B 1 128 ? -2 -9.102 -11.43 1 98 128 PHE B CA 1
ATOM 2467 C C . PHE B 1 128 ? -0.594 -8.648 -11.055 1 98 128 PHE B C 1
ATOM 2469 O O . PHE B 1 128 ? -0.397 -8.031 -10 1 98 128 PHE B O 1
ATOM 2476 N N . PRO B 1 129 ? 0.36 -8.844 -11.883 1 98.25 129 PRO B N 1
ATOM 2477 C CA . PRO B 1 129 ? 1.763 -8.703 -11.492 1 98.25 129 PRO B CA 1
ATOM 2478 C C . PRO B 1 129 ? 2.205 -7.246 -11.391 1 98.25 129 PRO B C 1
ATOM 2480 O O . PRO B 1 129 ? 1.686 -6.391 -12.109 1 98.25 129 PRO B O 1
ATOM 2483 N N . VAL B 1 130 ? 3.098 -6.984 -10.508 1 98.69 130 VAL B N 1
ATOM 2484 C CA . VAL B 1 130 ? 3.852 -5.738 -10.383 1 98.69 130 VAL B CA 1
ATOM 2485 C C . VAL B 1 130 ? 5.344 -6.023 -10.523 1 98.69 130 VAL B C 1
ATOM 2487 O O . VAL B 1 130 ? 5.883 -6.898 -9.836 1 98.69 130 VAL B O 1
ATOM 2490 N N . ARG B 1 131 ? 5.965 -5.375 -11.453 1 98.56 131 ARG B N 1
ATOM 2491 C CA . ARG B 1 131 ? 7.402 -5.52 -11.648 1 98.56 131 ARG B CA 1
ATOM 2492 C C . ARG B 1 131 ? 8.172 -4.457 -10.859 1 98.56 131 ARG B C 1
ATOM 2494 O O . ARG B 1 131 ? 8.195 -3.289 -11.25 1 98.56 131 ARG B O 1
ATOM 2501 N N . TRP B 1 132 ? 8.758 -4.922 -9.859 1 98.69 132 TRP B N 1
ATOM 2502 C CA . TRP B 1 132 ? 9.477 -4.051 -8.93 1 98.69 132 TRP B CA 1
ATOM 2503 C C . TRP B 1 132 ? 10.766 -3.533 -9.555 1 98.69 132 TRP B C 1
ATOM 2505 O O . TRP B 1 132 ? 11.492 -4.285 -10.203 1 98.69 132 TRP B O 1
ATOM 2515 N N . HIS B 1 133 ? 11.086 -2.27 -9.367 1 98.31 133 HIS B N 1
ATOM 2516 C CA . HIS B 1 133 ? 12.352 -1.622 -9.703 1 98.31 133 HIS B CA 1
ATOM 2517 C C . HIS B 1 133 ? 12.836 -0.734 -8.562 1 98.31 133 HIS B C 1
ATOM 2519 O O . HIS B 1 133 ? 12.039 -0.03 -7.938 1 98.31 133 HIS B O 1
ATOM 2525 N N . PRO B 1 134 ? 14.094 -0.835 -8.219 1 97.62 134 PRO B N 1
ATOM 2526 C CA . PRO B 1 134 ? 14.633 0.098 -7.227 1 97.62 134 PRO B CA 1
ATOM 2527 C C . PRO B 1 134 ? 14.766 1.521 -7.766 1 97.62 134 PRO B C 1
ATOM 2529 O O . PRO B 1 134 ? 15.43 1.739 -8.789 1 97.62 134 PRO B O 1
ATOM 2532 N N . ILE B 1 135 ? 14.078 2.434 -7.207 1 97.81 135 ILE B N 1
ATOM 2533 C CA . ILE B 1 135 ? 14.156 3.844 -7.574 1 97.81 135 ILE B CA 1
ATOM 2534 C C . ILE B 1 135 ? 14.758 4.645 -6.418 1 97.81 135 ILE B C 1
ATOM 2536 O O . ILE B 1 135 ? 14.07 4.945 -5.441 1 97.81 135 ILE B O 1
ATOM 2540 N N . GLU B 1 136 ? 15.922 5.016 -6.523 1 95.56 136 GLU B N 1
ATOM 2541 C CA . GLU B 1 136 ? 16.656 5.621 -5.418 1 95.56 136 GLU B CA 1
ATOM 2542 C C . GLU B 1 136 ? 16.125 7.008 -5.086 1 95.56 136 GLU B C 1
ATOM 2544 O O . GLU B 1 136 ? 15.938 7.348 -3.916 1 95.56 136 GLU B O 1
ATOM 2549 N N . HIS B 1 137 ? 15.789 7.828 -6.141 1 94.56 137 HIS B N 1
ATOM 2550 C CA . HIS B 1 137 ? 15.406 9.219 -5.93 1 94.56 137 HIS B CA 1
ATOM 2551 C C . HIS B 1 137 ? 14.078 9.531 -6.613 1 94.56 137 HIS B C 1
ATOM 2553 O O . HIS B 1 137 ? 14.031 10.344 -7.543 1 94.56 137 HIS B O 1
ATOM 2559 N N . PRO B 1 138 ? 13.016 8.984 -6.074 1 95.12 138 PRO B N 1
ATOM 2560 C CA . PRO B 1 138 ? 11.734 9.141 -6.773 1 95.12 138 PRO B CA 1
ATOM 2561 C C . PRO B 1 138 ? 11.188 10.562 -6.699 1 95.12 138 PRO B C 1
ATOM 2563 O O . PRO B 1 138 ? 10.25 10.906 -7.426 1 95.12 138 PRO B O 1
ATOM 2566 N N . PHE B 1 139 ? 11.781 11.453 -5.871 1 93.88 139 PHE B N 1
ATOM 2567 C CA . PHE B 1 139 ? 11.234 12.797 -5.676 1 93.88 139 PHE B CA 1
ATOM 2568 C C . PHE B 1 139 ? 12.117 13.844 -6.344 1 93.88 139 PHE B C 1
ATOM 2570 O O . PHE B 1 139 ? 11.797 15.031 -6.332 1 93.88 139 PHE B O 1
ATOM 2577 N N . ASP B 1 140 ? 13.227 13.398 -6.895 1 93.75 140 ASP B N 1
ATOM 2578 C CA . ASP B 1 140 ? 14.141 14.328 -7.551 1 93.75 140 ASP B CA 1
ATOM 2579 C C . ASP B 1 1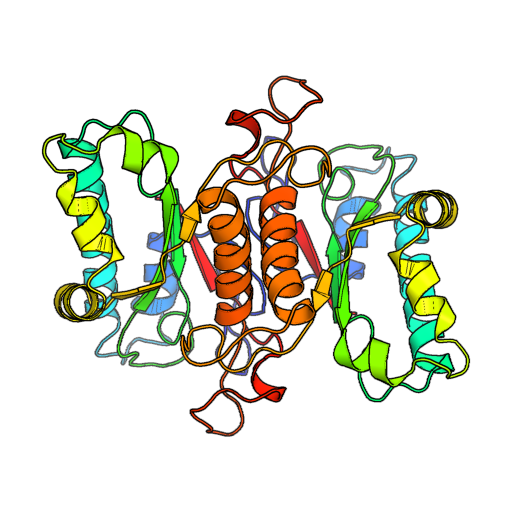40 ? 13.648 14.688 -8.953 1 93.75 140 ASP B C 1
ATOM 2581 O O . ASP B 1 140 ? 13.656 13.844 -9.852 1 93.75 140 ASP B O 1
ATOM 2585 N N . PRO B 1 141 ? 13.219 15.906 -9.102 1 89.44 141 PRO B N 1
ATOM 2586 C CA . PRO B 1 141 ? 12.68 16.281 -10.406 1 89.44 141 PRO B CA 1
ATOM 2587 C C . PRO B 1 141 ? 13.734 16.25 -11.516 1 89.44 141 PRO B C 1
ATOM 2589 O O . PRO B 1 141 ? 13.391 16.312 -12.695 1 89.44 141 PRO B O 1
ATOM 2592 N N . LYS B 1 142 ? 15.008 16.141 -11.125 1 93 142 LYS B N 1
ATOM 2593 C CA . LYS B 1 142 ? 16.094 16.125 -12.109 1 93 142 LYS B CA 1
ATOM 2594 C C . LYS B 1 142 ? 16.344 14.711 -12.625 1 93 142 LYS B C 1
ATOM 2596 O O . LYS B 1 142 ? 17.094 14.516 -13.586 1 93 142 LYS B O 1
ATOM 2601 N N . VAL B 1 143 ? 15.68 13.766 -11.961 1 90 143 VAL B N 1
ATOM 2602 C CA . VAL B 1 143 ? 15.875 12.367 -12.344 1 90 143 VAL B CA 1
ATOM 2603 C C . VAL B 1 143 ? 14.68 11.891 -13.172 1 90 143 VAL B C 1
ATOM 2605 O O . VAL B 1 143 ? 13.547 11.883 -12.688 1 90 143 VAL B O 1
ATOM 2608 N N . ASP B 1 144 ? 15.008 11.547 -14.375 1 92.69 144 ASP B N 1
ATOM 2609 C CA . ASP B 1 144 ? 13.969 10.992 -15.234 1 92.69 144 ASP B CA 1
ATOM 2610 C C . ASP B 1 144 ? 13.773 9.5 -14.969 1 92.69 144 ASP B C 1
ATOM 2612 O O . ASP B 1 144 ? 14.734 8.727 -15.031 1 92.69 144 ASP B O 1
ATOM 2616 N N . LEU B 1 145 ? 12.523 9.133 -14.68 1 95.56 145 LEU B N 1
ATOM 2617 C CA . LEU B 1 145 ? 12.219 7.715 -14.516 1 95.56 145 LEU B CA 1
ATOM 2618 C C . LEU B 1 145 ? 12.203 7.004 -15.867 1 95.56 145 LEU B C 1
ATOM 2620 O O . LEU B 1 145 ? 11.711 7.551 -16.859 1 95.56 145 LEU B O 1
ATOM 2624 N N . THR B 1 146 ? 12.852 5.797 -15.953 1 96.56 146 THR B N 1
ATOM 2625 C CA . THR B 1 146 ? 12.656 4.945 -17.125 1 96.56 146 THR B CA 1
ATOM 2626 C C . THR B 1 146 ? 11.195 4.496 -17.219 1 96.56 146 THR B C 1
ATOM 2628 O O . THR B 1 146 ? 10.43 4.637 -16.266 1 96.56 146 THR B O 1
ATOM 2631 N N . GLY B 1 147 ? 10.836 3.98 -18.406 1 96.94 147 GLY B N 1
ATOM 2632 C CA . GLY B 1 147 ? 9.5 3.428 -18.578 1 96.94 147 GLY B CA 1
ATOM 2633 C C . GLY B 1 147 ? 9.164 2.355 -17.562 1 96.94 147 GLY B C 1
ATOM 2634 O O . GLY B 1 147 ? 8.055 2.33 -17.016 1 96.94 147 GLY B O 1
ATOM 2635 N N . ASP B 1 148 ? 10.086 1.488 -17.219 1 97.56 148 ASP B N 1
ATOM 2636 C CA . ASP B 1 148 ? 9.891 0.404 -16.266 1 97.56 148 ASP B CA 1
ATOM 2637 C C . ASP B 1 148 ? 9.68 0.948 -14.852 1 97.56 148 ASP B C 1
ATOM 2639 O O . ASP B 1 148 ? 8.828 0.45 -14.109 1 97.56 148 ASP B O 1
ATOM 2643 N N . GLU B 1 149 ? 10.43 1.972 -14.562 1 98.06 149 GLU B N 1
ATOM 2644 C CA . GLU B 1 149 ? 10.305 2.578 -13.234 1 98.06 149 GLU B CA 1
ATOM 2645 C C . GLU B 1 149 ? 8.961 3.266 -13.062 1 98.06 149 GLU B C 1
ATOM 2647 O O . GLU B 1 149 ? 8.312 3.125 -12.023 1 98.06 149 GLU B O 1
ATOM 2652 N N . ALA B 1 150 ? 8.57 4 -14.102 1 97.94 150 ALA B N 1
ATOM 2653 C CA . ALA B 1 150 ? 7.266 4.66 -14.078 1 97.94 150 ALA B CA 1
ATOM 2654 C C . ALA B 1 150 ? 6.133 3.641 -13.992 1 97.94 150 ALA B C 1
ATOM 2656 O O . ALA B 1 150 ? 5.184 3.824 -13.227 1 97.94 150 ALA B O 1
ATOM 2657 N N . ALA B 1 151 ? 6.234 2.609 -14.758 1 98.19 151 ALA B N 1
ATOM 2658 C CA . ALA B 1 151 ? 5.23 1.547 -14.734 1 98.19 151 ALA B CA 1
ATOM 2659 C C . ALA B 1 151 ? 5.16 0.891 -13.359 1 98.19 151 ALA B C 1
ATOM 2661 O O . ALA B 1 151 ? 4.07 0.578 -12.875 1 98.19 151 ALA B O 1
ATOM 2662 N N . TYR B 1 152 ? 6.316 0.725 -12.727 1 98.81 152 TYR B N 1
ATOM 2663 C CA . TYR B 1 152 ? 6.367 0.132 -11.398 1 98.81 152 TYR B CA 1
ATOM 2664 C C . TYR B 1 152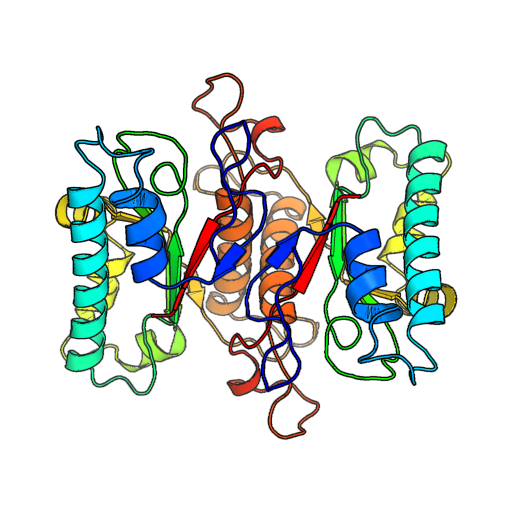 ? 5.547 0.948 -10.406 1 98.81 152 TYR B C 1
ATOM 2666 O O . TYR B 1 152 ? 4.688 0.406 -9.711 1 98.81 152 TYR B O 1
ATOM 2674 N N . LEU B 1 153 ? 5.828 2.23 -10.367 1 98.69 153 LEU B N 1
ATOM 2675 C CA . LEU B 1 153 ? 5.129 3.082 -9.414 1 98.69 153 LEU B CA 1
ATOM 2676 C C . LEU B 1 153 ? 3.629 3.084 -9.68 1 98.69 153 LEU B C 1
ATOM 2678 O O . LEU B 1 153 ? 2.826 2.943 -8.758 1 98.69 153 LEU B O 1
ATOM 2682 N N . SER B 1 154 ? 3.264 3.176 -10.938 1 98.5 154 SER B N 1
ATOM 2683 C CA . SER B 1 154 ? 1.855 3.197 -11.32 1 98.5 154 SER B CA 1
ATOM 2684 C C . SER B 1 154 ? 1.172 1.876 -10.977 1 98.5 154 SER B C 1
ATOM 2686 O O . SER B 1 154 ? 0.078 1.864 -10.414 1 98.5 154 SER B O 1
ATOM 2688 N N . ASP B 1 155 ? 1.802 0.763 -11.273 1 98.62 155 ASP B N 1
ATOM 2689 C CA . ASP B 1 155 ? 1.218 -0.557 -11.055 1 98.62 155 ASP B CA 1
ATOM 2690 C C . ASP B 1 155 ? 1.078 -0.854 -9.562 1 98.62 155 ASP B C 1
ATOM 2692 O O . ASP B 1 155 ? 0.083 -1.44 -9.133 1 98.62 155 ASP B O 1
ATOM 2696 N N . ARG B 1 156 ? 2.062 -0.446 -8.828 1 98.88 156 ARG B N 1
ATOM 2697 C CA . ARG B 1 156 ? 1.982 -0.646 -7.383 1 98.88 156 ARG B CA 1
ATOM 2698 C C . ARG B 1 156 ? 0.807 0.123 -6.789 1 98.88 156 ARG B C 1
ATOM 2700 O O . ARG B 1 156 ? 0.042 -0.423 -5.988 1 98.88 156 ARG B O 1
ATOM 2707 N N . GLY B 1 157 ? 0.683 1.413 -7.176 1 98.81 157 GLY B N 1
ATOM 2708 C CA . GLY B 1 157 ? -0.441 2.205 -6.703 1 98.81 157 GLY B CA 1
ATOM 2709 C C . GLY B 1 157 ? -1.786 1.646 -7.121 1 98.81 157 GLY B C 1
ATOM 2710 O O . GLY B 1 157 ? -2.73 1.624 -6.332 1 98.81 157 GLY B O 1
ATOM 2711 N N . LYS B 1 158 ? -1.837 1.18 -8.352 1 98.62 158 LYS B N 1
ATOM 2712 C CA . LYS B 1 158 ? -3.053 0.612 -8.922 1 98.62 158 LYS B CA 1
ATOM 2713 C C . LYS B 1 158 ? -3.512 -0.614 -8.141 1 98.62 158 LYS B C 1
ATOM 2715 O O . LYS B 1 158 ? -4.676 -0.705 -7.746 1 98.62 158 LYS B O 1
ATOM 2720 N N . MET B 1 159 ? -2.613 -1.467 -7.867 1 98.75 159 MET B N 1
ATOM 2721 C CA . MET B 1 159 ? -2.988 -2.707 -7.191 1 98.75 159 MET B CA 1
ATOM 2722 C C . MET B 1 159 ? -3.289 -2.453 -5.719 1 98.75 159 MET B C 1
ATOM 2724 O O . MET B 1 159 ? -4.199 -3.061 -5.152 1 98.75 159 MET B O 1
ATOM 2728 N N . ASP B 1 160 ? -2.508 -1.55 -5.109 1 98.81 160 ASP B N 1
ATOM 2729 C CA . ASP B 1 160 ? -2.793 -1.176 -3.727 1 98.81 160 ASP B CA 1
ATOM 2730 C C . ASP B 1 160 ? -4.195 -0.585 -3.596 1 98.81 160 ASP B C 1
ATOM 2732 O O . ASP B 1 160 ? -4.922 -0.9 -2.65 1 98.81 160 ASP B O 1
ATOM 2736 N N . ASP B 1 161 ? -4.547 0.275 -4.531 1 98.62 161 ASP B N 1
ATOM 2737 C CA . ASP B 1 161 ? -5.875 0.877 -4.555 1 98.62 161 ASP B CA 1
ATOM 2738 C C . ASP B 1 161 ? -6.949 -0.177 -4.805 1 98.62 161 ASP B C 1
ATOM 2740 O O . ASP B 1 161 ? -7.918 -0.276 -4.047 1 98.62 161 ASP B O 1
ATOM 2744 N N . TRP B 1 162 ? -6.738 -1.019 -5.727 1 98.12 162 TRP B N 1
ATOM 2745 C CA . TRP B 1 162 ? -7.73 -1.972 -6.211 1 98.12 162 TRP B CA 1
ATOM 2746 C C . TRP B 1 162 ? -8.078 -2.992 -5.129 1 98.12 162 TRP B C 1
ATOM 2748 O O . TRP B 1 162 ? -9.258 -3.297 -4.914 1 98.12 162 TRP B O 1
ATOM 2758 N N . TRP B 1 163 ? -7.098 -3.457 -4.402 1 98.31 163 TRP B N 1
ATOM 2759 C CA . TRP B 1 163 ? -7.328 -4.551 -3.467 1 98.31 163 TRP B CA 1
ATOM 2760 C C . TRP B 1 163 ? -8.07 -4.062 -2.229 1 98.31 163 TRP B C 1
ATOM 2762 O O . TRP B 1 163 ? -8.5 -4.867 -1.396 1 98.31 163 TRP B O 1
ATOM 2772 N N . GLN B 1 164 ? -8.234 -2.789 -2.117 1 98 164 GLN B N 1
ATOM 2773 C CA . GLN B 1 164 ? -8.891 -2.266 -0.926 1 98 164 GLN B CA 1
ATOM 2774 C C . GLN B 1 164 ? -10.336 -1.874 -1.224 1 98 164 GLN B C 1
ATOM 2776 O O . GLN B 1 164 ? -11.016 -1.289 -0.375 1 98 164 GLN B O 1
ATOM 2781 N N . ARG B 1 165 ? -10.797 -2.25 -2.391 1 96.69 165 ARG B N 1
ATOM 2782 C CA . ARG B 1 165 ? -12.148 -1.93 -2.83 1 96.69 165 ARG B CA 1
ATOM 2783 C C . ARG B 1 165 ? -13.094 -3.109 -2.609 1 96.69 165 ARG B C 1
ATOM 2785 O O . ARG B 1 165 ? -12.648 -4.258 -2.521 1 96.69 165 ARG B O 1
ATOM 2792 N N . CYS B 1 166 ? -14.32 -2.785 -2.477 1 93.44 166 CYS B N 1
ATOM 2793 C CA . CYS B 1 166 ? -15.391 -3.777 -2.467 1 93.44 166 CYS B CA 1
ATOM 2794 C C . CYS B 1 166 ? -16.484 -3.414 -3.467 1 93.44 166 CYS B C 1
ATOM 2796 O O . CYS B 1 166 ? -16.734 -2.232 -3.707 1 93.44 166 CYS B O 1
ATOM 2798 N N . ARG B 1 167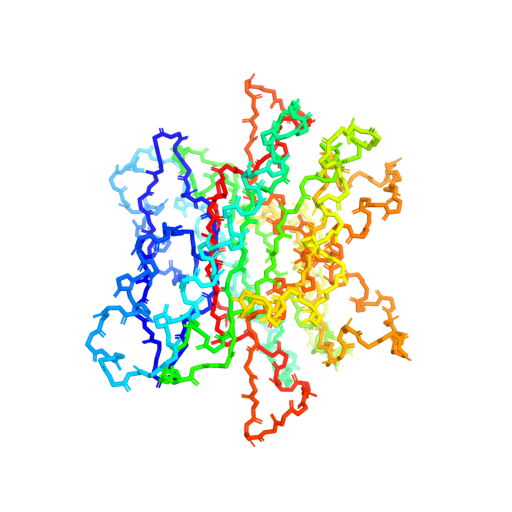 ? -17.078 -4.469 -3.945 1 87.38 167 ARG B N 1
ATOM 2799 C CA . ARG B 1 167 ? -18.281 -4.242 -4.73 1 87.38 167 ARG B CA 1
ATOM 2800 C C . ARG B 1 167 ? -19.391 -3.629 -3.875 1 87.38 167 ARG B C 1
ATOM 2802 O O . ARG B 1 167 ? -19.469 -3.904 -2.678 1 87.38 167 ARG B O 1
ATOM 2809 N N . VAL B 1 168 ? -20.094 -2.7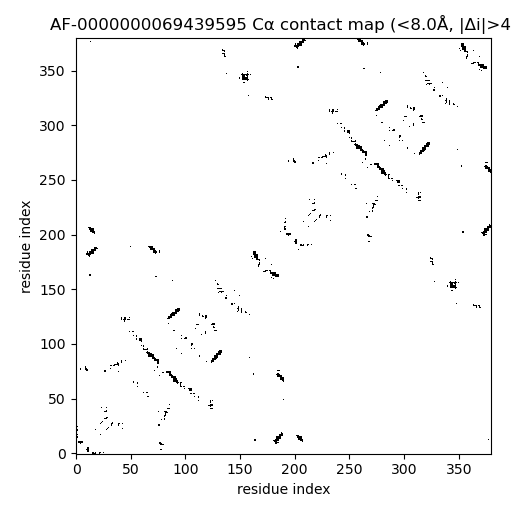68 -4.57 1 84.31 168 VAL B N 1
ATOM 2810 C CA . VAL B 1 168 ? -21.172 -2.127 -3.84 1 84.31 168 VAL B CA 1
ATOM 2811 C C . VAL B 1 168 ? -22.516 -2.584 -4.41 1 84.31 168 VAL B C 1
ATOM 2813 O O . VAL B 1 168 ? -22.703 -2.627 -5.629 1 84.31 168 VAL B O 1
ATOM 2816 N N . ASN B 1 169 ? -23.516 -2.707 -3.484 1 69.88 169 ASN B N 1
ATOM 2817 C CA . ASN B 1 169 ? -24.922 -2.918 -3.762 1 69.88 169 ASN B CA 1
ATOM 2818 C C . ASN B 1 169 ? -25.141 -4.012 -4.805 1 69.88 169 ASN B C 1
ATOM 2820 O O . ASN B 1 169 ? -25.984 -3.875 -5.691 1 69.88 169 ASN B O 1
ATOM 2824 N N . GLY B 1 170 ? -24.344 -4.977 -4.793 1 67.44 170 GLY B N 1
ATOM 2825 C CA . GLY B 1 170 ? -24.625 -6.086 -5.688 1 67.44 170 GLY B CA 1
ATOM 2826 C C . GLY B 1 170 ? -24.188 -5.824 -7.117 1 67.44 170 GLY B C 1
ATOM 2827 O O . GLY B 1 170 ? -24.422 -6.645 -8.008 1 67.44 170 GLY B O 1
ATOM 2828 N N . GLU B 1 171 ? -23.609 -4.688 -7.27 1 72 171 GLU B N 1
ATOM 2829 C CA . GLU B 1 171 ? -23.156 -4.371 -8.617 1 72 171 GLU B CA 1
ATOM 2830 C C . GLU B 1 171 ? -21.812 -5.039 -8.922 1 72 171 GLU B C 1
ATOM 2832 O O . GLU B 1 171 ? -20.922 -5.051 -8.078 1 72 171 GLU B O 1
ATOM 2837 N N . ASP B 1 172 ? -21.781 -5.562 -10.078 1 73.62 172 ASP B N 1
ATOM 2838 C CA . ASP B 1 172 ? -20.578 -6.27 -10.484 1 73.62 172 ASP B CA 1
ATOM 2839 C C . ASP B 1 172 ? -19.531 -5.305 -11.047 1 73.62 172 ASP B C 1
ATOM 2841 O O . ASP B 1 172 ? -18.344 -5.48 -10.828 1 73.62 172 ASP B O 1
ATOM 2845 N N . ALA B 1 173 ? -20.125 -4.242 -11.633 1 84.5 173 ALA B N 1
ATOM 2846 C CA . ALA B 1 173 ? -19.188 -3.311 -12.242 1 84.5 173 ALA B CA 1
ATOM 2847 C C . ALA B 1 173 ? -18.766 -2.234 -11.25 1 84.5 173 ALA B C 1
ATOM 2849 O O . ALA B 1 173 ? -19.578 -1.74 -10.469 1 84.5 173 ALA B O 1
ATOM 2850 N N . PRO B 1 174 ? -17.484 -1.885 -11.281 1 89.12 174 PRO B N 1
ATOM 2851 C CA . PRO B 1 174 ? -17.016 -0.841 -10.367 1 89.12 174 PRO B CA 1
ATOM 2852 C C . PRO B 1 174 ? -17.672 0.513 -10.625 1 89.12 174 PRO B C 1
ATOM 2854 O O . PRO B 1 174 ? -17.906 0.874 -11.781 1 89.12 174 PRO B O 1
ATOM 2857 N N . THR B 1 175 ? -18.047 1.239 -9.672 1 90.5 175 THR B N 1
ATOM 2858 C CA . THR B 1 175 ? -18.562 2.604 -9.672 1 90.5 175 THR B CA 1
ATOM 2859 C C . THR B 1 175 ? -17.656 3.518 -8.844 1 90.5 175 THR B C 1
ATOM 2861 O O . THR B 1 175 ? -16.734 3.053 -8.188 1 90.5 175 THR B O 1
ATOM 2864 N N . ALA B 1 176 ? -17.969 4.793 -8.922 1 90.81 176 ALA B N 1
ATOM 2865 C CA . ALA B 1 176 ? -17.219 5.742 -8.102 1 90.81 176 ALA B CA 1
ATOM 2866 C C . ALA B 1 176 ? -17.328 5.383 -6.621 1 90.81 176 ALA B C 1
ATOM 2868 O O . ALA B 1 176 ? -16.344 5.469 -5.883 1 90.81 176 ALA B O 1
ATOM 2869 N N . ALA B 1 177 ? -18.469 4.926 -6.195 1 91.31 177 ALA B N 1
ATOM 2870 C CA . ALA B 1 177 ? -18.703 4.551 -4.801 1 91.31 177 ALA B CA 1
ATOM 2871 C C . ALA B 1 177 ? -17.844 3.342 -4.418 1 91.31 177 ALA B C 1
ATOM 2873 O O . ALA B 1 177 ? -17.359 3.254 -3.289 1 91.31 177 ALA B O 1
ATOM 2874 N N . SER B 1 178 ? -17.609 2.434 -5.336 1 94.5 178 SER B N 1
ATOM 2875 C CA . SER B 1 178 ? -16.859 1.211 -5.039 1 94.5 178 SER B CA 1
ATOM 2876 C C . SER B 1 178 ? -15.359 1.461 -5.031 1 94.5 178 SER B C 1
ATOM 2878 O O . SER B 1 178 ? -14.578 0.581 -4.66 1 94.5 178 SER B O 1
ATOM 2880 N N . CYS B 1 179 ? -14.992 2.715 -5.395 1 96.69 179 CYS B N 1
ATOM 2881 C CA . CYS B 1 179 ? -13.578 3.066 -5.383 1 96.69 179 CYS B CA 1
ATOM 2882 C C . CYS B 1 179 ? -13.109 3.398 -3.969 1 96.69 179 CYS B C 1
ATOM 2884 O O . CYS B 1 179 ? -11.906 3.471 -3.709 1 96.69 179 CYS B O 1
ATOM 2886 N N . GLU B 1 180 ? -14.031 3.551 -3.037 1 95.81 180 GLU B N 1
ATOM 2887 C CA . GLU B 1 180 ? -13.672 3.863 -1.656 1 95.81 180 GLU B CA 1
ATOM 2888 C C . GLU B 1 180 ? -12.984 2.682 -0.982 1 95.81 180 GLU B C 1
ATOM 2890 O O . GLU B 1 180 ? -13.32 1.526 -1.245 1 95.81 180 GLU B O 1
ATOM 2895 N N . THR B 1 181 ? -12.039 2.963 -0.152 1 96.69 181 THR B N 1
ATOM 2896 C CA . THR B 1 181 ? -11.352 1.946 0.632 1 96.69 181 THR B CA 1
ATOM 2897 C C . THR B 1 181 ? -12.305 1.275 1.612 1 96.69 181 THR B C 1
ATOM 2899 O O . THR B 1 181 ? -12.953 1.95 2.412 1 96.69 181 THR B O 1
ATOM 2902 N N . ARG B 1 182 ? -12.344 -0.086 1.556 1 95.81 182 ARG B N 1
ATOM 2903 C CA . ARG B 1 182 ? -13.32 -0.775 2.393 1 95.81 182 ARG B CA 1
ATOM 2904 C C . ARG B 1 182 ? -12.719 -2.041 3 1 95.81 182 ARG B C 1
ATOM 2906 O O . ARG B 1 182 ? -13.266 -2.594 3.957 1 95.81 182 ARG B O 1
ATOM 2913 N N . ARG B 1 183 ? -11.617 -2.48 2.473 1 97.38 183 ARG B N 1
ATOM 2914 C CA . ARG B 1 183 ? -11.055 -3.744 2.936 1 97.38 183 ARG B CA 1
ATOM 2915 C C . ARG B 1 183 ? -9.531 -3.725 2.873 1 97.38 183 ARG B C 1
ATOM 2917 O O . ARG B 1 183 ? -8.938 -2.762 2.381 1 97.38 183 ARG B O 1
ATOM 2924 N N . GLY B 1 184 ? -8.945 -4.785 3.471 1 97.94 184 GLY B N 1
ATOM 2925 C CA . GLY B 1 184 ? -7.5 -4.957 3.396 1 97.94 184 GLY B CA 1
ATOM 2926 C C . GLY B 1 184 ? -7.086 -6.219 2.66 1 97.94 184 GLY B C 1
ATOM 2927 O O . GLY B 1 184 ? -7.93 -6.922 2.104 1 97.94 184 GLY B O 1
ATOM 2928 N N . TYR B 1 185 ? -5.809 -6.395 2.57 1 98.69 185 TYR B N 1
ATOM 2929 C CA . TYR B 1 185 ? -5.262 -7.566 1.9 1 98.69 185 TYR B CA 1
ATOM 2930 C C . TYR B 1 185 ? -3.988 -8.047 2.588 1 98.69 185 TYR B C 1
ATOM 2932 O O . TYR B 1 185 ? -3.516 -7.418 3.539 1 98.69 185 TYR B O 1
ATOM 2940 N N . LEU B 1 186 ? -3.506 -9.219 2.164 1 98.69 186 LEU B N 1
ATOM 2941 C CA . LEU B 1 186 ? -2.377 -9.859 2.826 1 98.69 186 LEU B CA 1
ATOM 2942 C C . LEU B 1 186 ? -1.129 -9.805 1.953 1 98.69 186 LEU B C 1
ATOM 2944 O O . LEU B 1 186 ? -1.227 -9.648 0.733 1 98.69 186 LEU B O 1
ATOM 2948 N N . GLU B 1 187 ? -0.028 -9.859 2.557 1 98.62 187 GLU B N 1
ATOM 2949 C CA . GLU B 1 187 ? 1.263 -9.969 1.881 1 98.62 187 GLU B CA 1
ATOM 2950 C C . GLU B 1 187 ? 2.094 -11.109 2.453 1 98.62 187 GLU B C 1
ATOM 2952 O O . GLU B 1 187 ? 2.268 -11.211 3.67 1 98.62 187 GLU B O 1
ATOM 2957 N N . VAL B 1 188 ? 2.535 -11.961 1.587 1 98 188 VAL B N 1
ATOM 2958 C CA . VAL B 1 188 ? 3.424 -13.062 1.948 1 98 188 VAL B CA 1
ATOM 2959 C C . VAL B 1 188 ? 4.809 -12.828 1.347 1 98 188 VAL B C 1
ATOM 2961 O O . VAL B 1 188 ? 4.93 -12.492 0.167 1 98 188 VAL B O 1
ATOM 2964 N N . ILE B 1 189 ? 5.809 -13.023 2.221 1 94.62 189 ILE B N 1
ATOM 2965 C CA . ILE B 1 189 ? 7.168 -12.898 1.701 1 94.62 189 ILE B CA 1
ATOM 2966 C C . ILE B 1 189 ? 7.574 -14.195 1.005 1 94.62 189 ILE B C 1
ATOM 2968 O O . ILE B 1 189 ? 7.305 -15.289 1.509 1 94.62 189 ILE B O 1
ATOM 2972 N N . ALA B 1 190 ? 8.039 -13.984 -0.182 1 86.62 190 ALA B N 1
ATOM 2973 C CA . ALA B 1 190 ? 8.461 -15.156 -0.937 1 86.62 190 ALA B CA 1
ATOM 2974 C C . ALA B 1 190 ? 9.812 -15.672 -0.436 1 86.62 190 ALA B C 1
ATOM 2976 O O . ALA B 1 190 ? 10.633 -14.898 0.059 1 86.62 190 ALA B O 1
#

Organism: Mycobacteroides abscessus (strain ATCC 19977 / DSM 44196 / CCUG 20993 / CIP 104536 / JCM 13569 / NCTC 13031 / TMC 1543 / L948) (NCBI:txid561007)

pLDDT: mean 96.27, std 4.74, range [67.25, 98.88]

Nearest PDB structures (foldseek):
  2e8c-assembly1_A  TM=3.761E-01  e=4.588E-01  Aquifex aeolicus VF5
  7mdz-assembly1_HH  TM=3.661E-01  e=8.783E-01  Oryctolagus cuniculus
  5z76-assembly2_B  TM=3.296E-01  e=3.665E+00  synthetic construct
  2e8c-assembly1_A  TM=3.761E-01  e=4.564E-01  Aquifex aeolicus VF5
  3jz0-assembly1_B  TM=4.090E-01  e=5.919E-01  Enterococcus faecium

Sequence (380 aa):
MIPELTADGHLPPGRYRVTLEAIRDRFVAHEDFAGSSSRARLFGGLVEYLIAWEDVQAMTSANGRILKSLWLAGSFTSSVVDPRDVDATPIVNGVVADSVVGRPGSKGIKRLIQHRDSIKARYGVEIFPVRWHPIEHPFDPKVDLTGDEAAYLSDRGKMDDWWQRCRVNGEDAPTAASCETRRGYLEVIAMIPELTADGHLPPGRYRVTLEAIRDRFVAHEDFAGSSSRARLFGGLVEYLIAWEDVQAMTSANGRILKSLWLAGSFTSSVVDPRDVDATPIVNGVVADSVVGRPGSKGIKRLIQHRDSIKARYGVEIFPVRWHPIEHPFDPKVDLTGDEAAYLSDRGKMDDWWQRCRVNGEDAPTAASCETRRGYLEVIA

Secondary structure (DSSP, 8-state):
-PPPP-TTSBPPSEEEEE-HHHHHIIIIISGGGTT-SSHHHHHHHHHHHHHHHHHHHHHHT-SS-SEEEEEEEGGGGBS-SS-S-EEEEEEEEHHHHHHTTTSTTTHHHHHTTT-HHHHHHHHSEEE--EEE---S-TT-TTSPPPHHHHHHHHHHHHHHHHTT----TT-SS--TGGGS---EEEEEE-/-PPPP-TTSBPPSEEEEE-HHHHHIIIIISGGGTT-SSHHHHHHHHHHHHHHHHHHHHHHT-SS-SEEEEEEEGGGGBS-SS-S-EEEEEEEEHHHHHHTTTSTTTHHHHHTTT-HHHHHHHHSEEE--EEE---S-TT-TTSPPPHHHHHHHHHHHHHHHHTT----TT-SS--TGGGS---EEEEEE-

InterPro domains:
  IPR053860 Protein of unknown function DUF6932 [PF22014] (3-188)

Solvent-accessible surface area (backbone atoms only — not comparable to full-atom values): 19943 Å² total; per-residue (Å²): 120,82,73,71,60,41,97,88,29,31,28,57,49,41,36,41,52,46,52,69,64,58,47,43,46,64,57,37,68,28,74,93,32,68,84,37,84,30,36,63,59,35,50,50,18,48,51,51,52,53,47,52,51,50,50,30,45,60,56,41,64,51,87,62,64,39,55,52,30,36,35,40,23,62,48,45,60,33,64,53,52,63,37,87,42,34,34,32,29,46,32,30,27,42,64,46,51,60,71,32,61,88,39,60,44,38,67,46,56,51,60,74,66,67,44,46,68,59,37,26,72,73,23,26,34,41,65,53,66,31,49,42,61,74,62,56,58,84,81,42,89,88,54,80,73,52,73,63,49,49,47,23,25,29,42,43,15,44,51,60,53,55,47,14,36,45,78,50,95,84,37,86,68,65,38,67,77,26,51,45,80,64,18,19,34,37,32,32,75,95,120,82,73,71,60,43,97,89,29,30,28,56,48,41,36,44,52,47,54,71,65,57,47,42,47,64,58,38,67,26,75,92,32,67,82,38,84,31,38,64,60,37,48,50,17,48,50,51,50,52,48,51,51,50,50,31,45,60,54,39,64,50,90,63,63,40,57,53,29,36,35,40,23,61,47,45,61,34,65,53,51,62,38,87,43,34,35,31,30,45,32,29,28,41,64,47,52,60,71,32,60,87,38,59,46,38,68,47,56,52,60,73,66,66,43,47,67,59,36,26,71,72,23,26,33,42,67,53,67,30,50,41,62,73,64,54,57,84,81,42,88,87,54,81,73,51,73,63,47,49,48,25,26,27,42,44,15,44,51,60,52,55,48,14,36,44,77,48,94,85,36,86,68,66,37,67,77,24,52,44,79,63,18,19,33,36,32,33,75,94

Foldseek 3Di:
DQDDADPVFFAFADEAEDALVVLCVPQPVDPLQVPADALVLQSQLVVVLVVLLVVLCVQLVFPDRFFFKKKWADPSRTSNNYDQAIEIETAGAQVRLVVSPPGGSSVSVCVSAPCQVVSCVRRRYRYQYAHDDDDPCPPDPVDDDDPNRVSNVVSVVVVSQVRQFDDPPPDPDDDPVRSDGGHYIYMYGD/DQDDADPVFFAFADEAEDALVVLCVPQPVDPLQVPADALVLQSQLVVVLVVLLVVLCVQLVFPDRFFFKKKWADPSRTSNRYDQAIEIETAGAQVRLVVSPPGGSSVSVCVSAPCQVVSCVRRRYRYQYAHDDDDPCPPDPVDDDDPNRVSNVVSVVVVSQVRQFDDPPPDPDDDPVRSDGGHYIYMYGD

Radius of gyration: 21.23 Å; Cα contacts (8 Å, |Δi|>4): 733; chains: 2; bounding box: 49×58×52 Å